Protein AF-A0A2T0KC23-F1 (afdb_monomer)

Solvent-accessible surface area (backbone atoms only — not comparable to full-atom values): 13196 Å² total; per-residue (Å²): 133,62,71,68,61,54,54,55,52,52,54,51,62,60,50,55,59,54,62,60,53,51,76,77,69,62,62,86,74,39,46,51,84,70,52,46,60,60,52,50,53,55,51,26,54,54,47,14,53,52,26,18,54,51,17,18,55,64,32,53,74,79,56,84,86,50,44,55,68,54,50,51,51,53,50,52,54,48,48,52,50,52,50,55,50,49,52,53,51,50,52,51,51,53,52,50,51,54,51,49,27,77,76,57,33,42,68,81,88,69,47,75,65,55,57,50,51,50,48,53,42,48,52,46,28,48,49,48,22,48,44,31,19,48,41,20,22,23,50,11,58,66,34,99,41,48,64,46,25,56,48,49,54,52,50,52,56,52,47,51,56,51,48,55,55,50,32,67,73,64,71,41,85,56,49,62,76,76,35,69,67,52,43,54,46,7,42,62,44,70,56,39,78,44,72,28,74,83,70,39,57,70,90,82,35,87,90,64,66,64,50,71,49,72,42,41,23,69,59,28,46,50,50,54,49,50,53,39,50,50,49,38,47,52,29,48,52,56,26,45,57,62,70,79,109

Nearest PDB structures (foldseek):
  7znq-assembly1_Y  TM=4.146E-01  e=5.876E-01  Stutzerimonas stutzeri ATCC 14405 = CCUG 16156
  7znq-assembly1_y  TM=4.518E-01  e=1.109E+00  Stutzerimonas stutzeri ATCC 14405 = CCUG 16156
  8wtm-assembly1_A  TM=4.217E-01  e=3.194E+00  Arabidopsis thaliana
  8wto-assembly1_B  TM=3.577E-01  e=4.877E+00  Arabidopsis thaliana

Secondary structure (DSSP, 8-state):
--HHHHHHHHHHHHHHHHHHHHHHH--S-EEHHHHHHHHHHHHHHHHHHHHHHHHHHHHHTT-SS--HHHHHHHHHHHHHHHHHHHHHHHHHHHHHHHHHHHHHEE-TT--HHHHHHHHHHHHHHHHHHHHHHHHHHHHHHHSSSHHHHHHHHHHHHHHHHHHHHHHHHTT-TTGGGG-HHHHHHHHHSSEEEEEEGGG--TTT-TT---EEEEEEHHHHHHHHHHHHHHHHHHHHHHHHHHHH-

Sequence (245 aa):
MTPARRLVRLVLILLLPLAAIFVWSLPDSFDVRYEFSYMIMLFAVILATAAYLIGVASAGAEHYGMTTAEFGTGLARLLGLLTALTLLLGALWTGAFRIVAGLRGTTDGLTTGDWLSFGLTGLRGLGLVLASGAVGFAVTSLGRRISVGLLALVAAAVAQGAVGVVTGVADTTWAELYFSPMWVGAWMTEEVEMIDPASCDFERVPDCAFDTLTLTRPMAGSAIAALTIMVVGVAVWAAHRRADD

Mean predicted aligned error: 7.14 Å

Organism: NCBI:txid113567

pLDDT: mean 87.87, std 12.37, range [47.94, 98.56]

Radius of gyration: 21.23 Å; Cα contacts (8 Å, |Δi|>4): 252; chains: 1; bounding box: 56×35×69 Å

Foldseek 3Di:
DDPVVVLVVVVVVVVVVVLVVCVVPDDLEDDCLPVVLVVLLVVLVVLLVSLLLVLLVQQAPDDDLDALVRLVVSLVVSLVVSLVVLVVVVVVVVVSVVVVCVVRYPPPPDDPVSVVLSVVLSVLSSVSNSLSNLLSNLQNLVDPHSVRSVVVVVVVVVVLVVLLVVCVVVVDFQSVVPHPVLLSVQLSDQKDKGWRPVQDDCVPDPPDDTDIDIDGNVNSVVVSVVVSCVSNVVSSVVSNVSVVD

Structure (mmCIF, N/CA/C/O backbone):
data_AF-A0A2T0KC23-F1
#
_entry.id   AF-A0A2T0KC23-F1
#
loop_
_atom_site.group_PDB
_atom_site.id
_atom_site.type_symbol
_atom_site.label_atom_id
_atom_site.label_alt_id
_atom_site.label_comp_id
_atom_site.label_asym_id
_atom_site.label_entity_id
_atom_site.label_seq_id
_atom_site.pdbx_PDB_ins_code
_atom_site.Cartn_x
_atom_site.Cartn_y
_atom_site.Cartn_z
_atom_site.occupancy
_atom_site.B_iso_or_equiv
_atom_site.auth_seq_id
_atom_site.auth_comp_id
_atom_site.auth_asym_id
_atom_site.auth_atom_id
_atom_site.pdbx_PDB_model_num
ATOM 1 N N . MET A 1 1 ? 10.642 -6.012 31.091 1.00 49.09 1 MET A N 1
ATOM 2 C CA . MET A 1 1 ? 10.971 -5.773 29.662 1.00 49.09 1 MET A CA 1
ATOM 3 C C . MET A 1 1 ? 9.692 -5.381 28.949 1.00 49.09 1 MET A C 1
ATOM 5 O O . MET A 1 1 ? 8.746 -6.151 29.013 1.00 49.09 1 MET A O 1
ATOM 9 N N . THR A 1 2 ? 9.634 -4.202 28.328 1.00 64.50 2 THR A N 1
ATOM 10 C CA . THR A 1 2 ? 8.418 -3.737 27.645 1.00 64.50 2 THR A CA 1
ATOM 11 C C . THR A 1 2 ? 8.140 -4.565 26.382 1.00 64.50 2 THR A C 1
ATOM 13 O O . THR A 1 2 ? 9.091 -4.947 25.691 1.00 64.50 2 THR A O 1
ATOM 16 N N . PRO A 1 3 ? 6.866 -4.846 26.055 1.00 65.00 3 PRO A N 1
ATOM 17 C CA . PRO A 1 3 ? 6.484 -5.645 24.884 1.00 65.00 3 PRO A CA 1
ATOM 18 C C . PRO A 1 3 ? 7.056 -5.076 23.574 1.00 65.00 3 PRO A C 1
ATOM 20 O O . PRO A 1 3 ? 7.513 -5.834 22.720 1.00 65.00 3 PRO A O 1
ATOM 23 N N . ALA A 1 4 ? 7.190 -3.749 23.478 1.00 47.94 4 ALA A N 1
ATOM 24 C CA . ALA A 1 4 ? 7.842 -3.064 22.360 1.00 47.94 4 ALA A CA 1
ATOM 25 C C . ALA A 1 4 ? 9.303 -3.503 22.129 1.00 47.94 4 ALA A C 1
ATOM 27 O O . ALA A 1 4 ? 9.722 -3.680 20.988 1.00 47.94 4 ALA A O 1
ATOM 28 N N . ARG A 1 5 ? 10.085 -3.760 23.192 1.00 61.09 5 ARG A N 1
ATOM 29 C CA . ARG A 1 5 ? 11.475 -4.234 23.049 1.00 61.09 5 ARG A CA 1
ATOM 30 C C . ARG A 1 5 ? 11.558 -5.673 22.541 1.00 61.09 5 ARG A C 1
ATOM 32 O O . ARG A 1 5 ? 12.531 -6.002 21.871 1.00 61.09 5 ARG A O 1
ATOM 39 N N . ARG A 1 6 ? 10.568 -6.529 22.833 1.00 71.50 6 ARG A N 1
ATOM 40 C CA . ARG A 1 6 ? 10.515 -7.893 22.271 1.00 71.50 6 ARG A CA 1
ATOM 41 C C . ARG A 1 6 ? 10.196 -7.863 20.777 1.00 71.50 6 ARG A C 1
ATOM 43 O O . ARG A 1 6 ? 10.854 -8.572 20.028 1.00 71.50 6 ARG A O 1
ATOM 50 N N . LEU A 1 7 ? 9.267 -7.003 20.360 1.00 60.91 7 LEU A N 1
ATOM 51 C CA . LEU A 1 7 ? 8.864 -6.835 18.959 1.00 60.91 7 LEU A CA 1
ATOM 52 C C . LEU A 1 7 ? 10.010 -6.297 18.090 1.00 60.91 7 LEU A C 1
ATOM 54 O O . LEU A 1 7 ? 10.322 -6.888 17.062 1.00 60.91 7 LEU A O 1
ATOM 58 N N . VAL A 1 8 ? 10.722 -5.264 18.557 1.00 62.34 8 VAL A N 1
ATOM 59 C CA . VAL A 1 8 ? 11.905 -4.727 17.855 1.00 62.34 8 VAL A CA 1
ATOM 60 C C . VAL A 1 8 ? 13.007 -5.781 17.723 1.00 62.34 8 VAL A C 1
ATOM 62 O O . VAL A 1 8 ? 13.618 -5.905 16.666 1.00 62.34 8 VAL A O 1
ATOM 65 N N . ARG A 1 9 ? 13.243 -6.584 18.768 1.00 65.38 9 ARG A N 1
ATOM 66 C CA . ARG A 1 9 ? 14.263 -7.642 18.733 1.00 65.38 9 ARG A CA 1
ATOM 67 C C . ARG A 1 9 ? 13.894 -8.762 17.755 1.00 65.38 9 ARG A C 1
ATOM 69 O O . ARG A 1 9 ? 14.779 -9.274 17.085 1.00 65.38 9 ARG A O 1
ATOM 76 N N . LEU A 1 10 ? 12.610 -9.104 17.645 1.00 68.06 10 LEU A N 1
ATOM 77 C CA . LEU A 1 10 ? 12.100 -10.098 16.693 1.00 68.06 10 LEU A CA 1
ATOM 78 C C . LEU A 1 10 ? 12.235 -9.620 15.242 1.00 68.06 10 LEU A C 1
ATOM 80 O O . LEU A 1 10 ? 12.708 -10.374 14.398 1.00 68.06 10 LEU A O 1
ATOM 84 N N . VAL A 1 11 ? 11.907 -8.352 14.976 1.00 60.47 11 VAL A N 1
ATOM 85 C CA . VAL A 1 11 ? 12.090 -7.731 13.653 1.00 60.47 11 VAL A CA 1
ATOM 86 C C . VAL A 1 11 ? 13.573 -7.682 13.271 1.00 60.47 11 VAL A C 1
ATOM 88 O O . VAL A 1 11 ? 13.929 -8.034 12.151 1.00 60.47 11 VAL A O 1
ATOM 91 N N . LEU A 1 12 ? 14.460 -7.333 14.209 1.00 57.97 12 LEU A N 1
ATOM 92 C CA . LEU A 1 12 ? 15.906 -7.302 13.962 1.00 57.97 12 LEU A CA 1
ATOM 93 C C . LEU A 1 12 ? 16.483 -8.701 13.666 1.00 57.97 12 LEU A C 1
ATOM 95 O O . LEU A 1 12 ? 17.331 -8.847 12.790 1.00 57.97 12 LEU A O 1
ATOM 99 N N . ILE A 1 13 ? 16.007 -9.731 14.377 1.00 69.06 13 ILE A N 1
ATOM 100 C CA . ILE A 1 13 ? 16.406 -11.133 14.165 1.00 69.06 13 ILE A CA 1
ATOM 101 C C . ILE A 1 13 ? 15.910 -11.655 12.809 1.00 69.06 13 ILE A C 1
ATOM 103 O O . ILE A 1 13 ? 16.612 -12.441 12.184 1.00 69.06 13 ILE A O 1
ATOM 107 N N . LEU A 1 14 ? 14.749 -11.199 12.329 1.00 58.09 14 LEU A N 1
ATOM 108 C CA . LEU A 1 14 ? 14.221 -11.546 11.004 1.00 58.09 14 LEU A CA 1
ATOM 109 C C . LEU A 1 14 ? 14.950 -10.833 9.852 1.00 58.09 14 LEU A C 1
ATOM 111 O O . LEU A 1 14 ? 15.050 -11.392 8.765 1.00 58.09 14 LEU A O 1
ATOM 115 N N . LEU A 1 15 ? 15.496 -9.634 10.079 1.00 53.62 15 LEU A N 1
ATOM 116 C CA . LEU A 1 15 ? 16.209 -8.861 9.050 1.00 53.62 15 LEU A CA 1
ATOM 117 C C . LEU A 1 15 ? 17.658 -9.328 8.812 1.00 53.62 15 LEU A C 1
ATOM 119 O O . LEU A 1 15 ? 18.164 -9.213 7.698 1.00 53.62 15 LEU A O 1
ATOM 123 N N . LEU A 1 16 ? 18.324 -9.880 9.829 1.00 53.53 16 LEU A N 1
ATOM 124 C CA . LEU A 1 16 ? 19.697 -10.398 9.725 1.00 53.53 16 LEU A CA 1
ATOM 125 C C . LEU A 1 16 ? 19.890 -11.538 8.697 1.00 53.53 16 LEU A C 1
ATOM 127 O O . LEU A 1 16 ? 20.839 -11.453 7.915 1.00 53.53 16 LEU A O 1
ATOM 131 N N . PRO A 1 17 ? 19.039 -12.584 8.632 1.00 51.72 17 PRO A N 1
ATOM 132 C CA . PRO A 1 17 ? 19.193 -13.644 7.636 1.00 51.72 17 PRO A CA 1
ATOM 133 C C . PRO A 1 17 ? 18.900 -13.164 6.209 1.00 51.72 17 PRO A C 1
ATOM 135 O O . PRO A 1 17 ? 19.515 -13.665 5.274 1.00 51.72 17 PRO A O 1
ATOM 138 N N . LEU A 1 18 ? 18.039 -12.155 6.028 1.00 53.50 18 LEU A N 1
ATOM 139 C CA . LEU A 1 18 ? 17.766 -11.567 4.712 1.00 53.50 18 LEU A CA 1
ATOM 140 C C . LEU A 1 18 ? 19.039 -10.977 4.087 1.00 53.50 18 LEU A C 1
ATOM 142 O O . LEU A 1 18 ? 19.354 -11.293 2.944 1.00 53.50 18 LEU A O 1
ATOM 146 N N . ALA A 1 19 ? 19.831 -10.215 4.847 1.00 52.78 19 ALA A N 1
ATOM 147 C CA . ALA A 1 19 ? 21.088 -9.647 4.349 1.00 52.78 19 ALA A CA 1
ATOM 148 C C . ALA A 1 19 ? 22.122 -10.720 3.945 1.00 52.78 19 ALA A C 1
ATOM 150 O O . ALA A 1 19 ? 22.870 -10.528 2.987 1.00 52.78 19 ALA A O 1
ATOM 151 N N . ALA A 1 20 ? 22.146 -11.858 4.645 1.00 51.75 20 ALA A N 1
ATOM 152 C CA . ALA A 1 20 ? 23.052 -12.964 4.336 1.00 51.75 20 ALA A CA 1
ATOM 153 C C . ALA A 1 20 ? 22.649 -13.723 3.058 1.00 51.75 20 ALA A C 1
ATOM 155 O O . ALA A 1 20 ? 23.522 -14.151 2.305 1.00 51.75 20 ALA A O 1
ATOM 156 N N . ILE A 1 21 ? 21.345 -13.852 2.789 1.00 54.84 21 ILE A N 1
ATOM 157 C CA . ILE A 1 21 ? 20.831 -14.525 1.586 1.00 54.84 21 ILE A CA 1
ATOM 158 C C . ILE A 1 21 ? 21.122 -13.692 0.327 1.00 54.84 21 ILE A C 1
ATO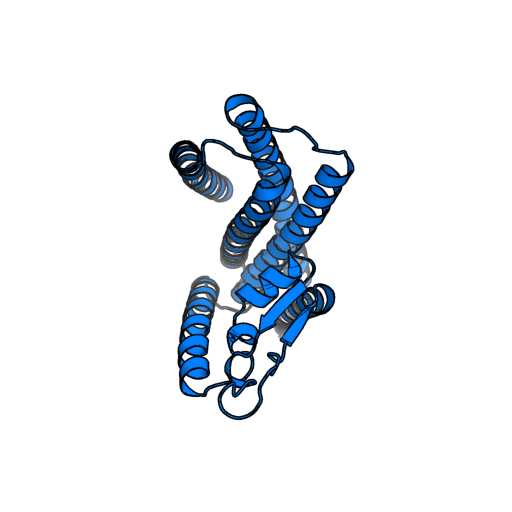M 160 O O . ILE A 1 21 ? 21.525 -14.251 -0.692 1.00 54.84 21 ILE A O 1
ATOM 164 N N . PHE A 1 22 ? 21.010 -12.360 0.398 1.00 53.88 22 PHE A N 1
ATOM 165 C CA . PHE A 1 22 ? 21.259 -11.500 -0.766 1.00 53.88 22 PHE A CA 1
ATOM 166 C C . PHE A 1 22 ? 22.703 -11.584 -1.282 1.00 53.88 22 PHE A C 1
ATOM 168 O O . PHE A 1 22 ? 22.909 -11.645 -2.489 1.00 53.88 22 PHE A O 1
ATOM 175 N N . VAL A 1 23 ? 23.707 -11.685 -0.403 1.00 56.41 23 VAL A N 1
ATOM 176 C CA . VAL A 1 23 ? 25.129 -11.766 -0.810 1.00 56.41 23 VAL A CA 1
ATOM 177 C C . VAL A 1 23 ? 25.445 -13.003 -1.667 1.00 56.41 23 VAL A C 1
ATOM 179 O O . VAL A 1 23 ? 26.423 -12.982 -2.419 1.00 56.41 23 VAL A O 1
ATOM 182 N N . TRP A 1 24 ? 24.639 -14.064 -1.566 1.00 54.75 24 TRP A N 1
ATOM 183 C CA . TRP A 1 24 ? 24.884 -15.351 -2.225 1.00 54.75 24 TRP A CA 1
ATOM 184 C C . TRP A 1 24 ? 24.095 -15.567 -3.530 1.00 54.75 24 TRP A C 1
ATOM 186 O O . TRP A 1 24 ? 24.362 -16.538 -4.229 1.00 54.75 24 TRP A O 1
ATOM 196 N N . SER A 1 25 ? 23.143 -14.693 -3.882 1.00 62.22 25 SER A N 1
ATOM 197 C CA . SER A 1 25 ? 22.334 -14.805 -5.118 1.00 62.22 25 SER A CA 1
ATOM 198 C C . SER A 1 25 ? 22.329 -13.546 -5.990 1.00 62.22 25 SER A C 1
ATOM 200 O O . SER A 1 25 ? 21.539 -13.454 -6.924 1.00 62.22 25 SER A O 1
ATOM 202 N N . LEU A 1 26 ? 23.196 -12.572 -5.709 1.00 62.03 26 LEU A N 1
ATOM 203 C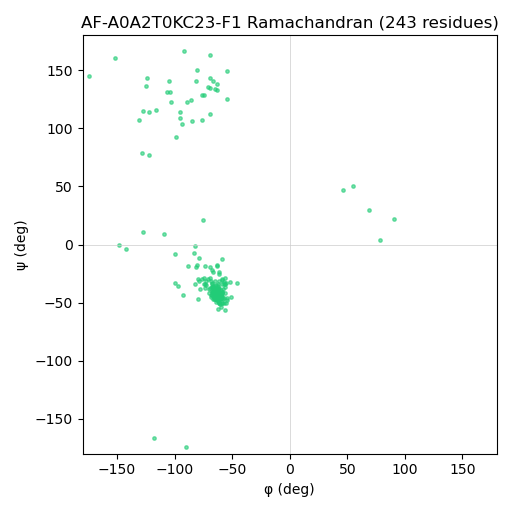 CA . LEU A 1 26 ? 23.338 -11.400 -6.571 1.00 62.03 26 LEU A CA 1
ATOM 204 C C . LEU A 1 26 ? 24.093 -11.783 -7.858 1.00 62.03 26 LEU A C 1
ATOM 206 O O . LEU A 1 26 ? 25.170 -12.375 -7.750 1.00 62.03 26 LEU A O 1
ATOM 210 N N . PRO A 1 27 ? 23.562 -11.447 -9.050 1.00 67.25 27 PRO A N 1
ATOM 211 C CA . PRO A 1 27 ? 24.299 -11.564 -10.305 1.00 67.25 27 PRO A CA 1
ATOM 212 C C . PRO A 1 27 ? 25.626 -10.801 -10.221 1.00 67.25 27 PRO A C 1
ATOM 214 O O . PRO A 1 27 ? 25.693 -9.760 -9.565 1.00 67.25 27 PRO A O 1
ATOM 217 N N . ASP A 1 28 ? 26.655 -11.266 -10.935 1.00 70.25 28 ASP A N 1
ATOM 218 C CA . ASP A 1 28 ? 27.972 -10.602 -10.993 1.00 70.25 28 ASP A CA 1
ATOM 219 C C . ASP A 1 28 ? 27.909 -9.155 -11.529 1.00 70.25 28 ASP A C 1
ATOM 221 O O . ASP A 1 28 ? 28.865 -8.396 -11.390 1.00 70.25 28 ASP A O 1
ATOM 225 N N . SER A 1 29 ? 26.776 -8.744 -12.106 1.00 77.19 29 SER A N 1
ATOM 226 C CA . SER A 1 29 ? 26.501 -7.380 -12.553 1.00 77.19 29 SER A CA 1
ATOM 227 C C . SER A 1 29 ? 25.250 -6.815 -11.872 1.00 77.19 29 SER A C 1
ATOM 229 O O . SER A 1 29 ? 24.176 -6.754 -12.471 1.00 77.19 29 SER A O 1
ATOM 231 N N . PHE A 1 30 ? 25.365 -6.406 -10.607 1.00 82.50 30 PHE A N 1
ATOM 232 C CA . PHE A 1 30 ? 24.297 -5.647 -9.952 1.00 82.50 30 PHE A CA 1
ATOM 233 C C . PHE A 1 30 ? 24.307 -4.190 -10.439 1.00 82.50 30 PHE A C 1
ATOM 235 O O . PHE A 1 30 ? 25.186 -3.409 -10.060 1.00 82.50 30 PHE A O 1
ATOM 242 N N . ASP A 1 31 ? 23.324 -3.823 -11.261 1.00 88.12 31 ASP A N 1
ATOM 243 C CA . ASP A 1 31 ? 23.074 -2.436 -11.655 1.00 88.12 31 ASP A CA 1
ATOM 244 C C . ASP A 1 31 ? 21.999 -1.826 -10.746 1.00 88.12 31 ASP A C 1
ATOM 246 O O . ASP A 1 31 ? 20.810 -2.152 -10.822 1.00 88.12 31 ASP A O 1
ATOM 250 N N . VAL A 1 32 ? 22.430 -0.909 -9.875 1.00 88.69 32 VAL A N 1
ATOM 251 C CA . VAL A 1 32 ? 21.552 -0.219 -8.918 1.00 88.69 32 VAL A CA 1
ATOM 252 C C . VAL A 1 32 ? 20.396 0.479 -9.628 1.00 88.69 32 VAL A C 1
ATOM 254 O O . VAL A 1 32 ? 19.303 0.562 -9.071 1.00 88.69 32 VAL A O 1
ATOM 257 N N . ARG A 1 33 ? 20.611 0.998 -10.838 1.00 88.31 33 ARG A N 1
ATOM 258 C CA . ARG A 1 33 ? 19.623 1.825 -11.529 1.00 88.31 33 ARG A CA 1
ATOM 259 C C . ARG A 1 33 ? 18.344 1.052 -11.842 1.00 88.31 33 ARG A C 1
ATOM 261 O O . ARG A 1 33 ? 17.255 1.594 -11.666 1.00 88.31 33 ARG A O 1
ATOM 268 N N . TYR A 1 34 ? 18.479 -0.200 -12.266 1.00 87.25 34 TYR A N 1
ATOM 269 C CA . TYR A 1 34 ? 17.346 -1.038 -12.660 1.00 87.25 34 TYR A CA 1
ATOM 270 C C . TYR A 1 34 ? 16.829 -1.880 -11.493 1.00 87.25 34 TYR A C 1
ATOM 272 O O . TYR A 1 34 ? 15.624 -1.939 -11.249 1.00 87.25 34 TYR A O 1
ATOM 280 N N . GLU A 1 35 ? 17.736 -2.476 -10.722 1.00 90.62 35 GLU A N 1
ATOM 281 C CA . GLU A 1 35 ? 17.368 -3.463 -9.705 1.00 90.62 35 GLU A CA 1
ATOM 282 C C . GLU A 1 35 ? 16.819 -2.822 -8.425 1.00 90.62 35 GLU A C 1
ATOM 284 O O . GLU A 1 35 ? 15.952 -3.384 -7.749 1.00 90.62 35 GLU A O 1
ATOM 289 N N . PHE A 1 36 ? 17.282 -1.617 -8.071 1.00 91.56 36 PHE A N 1
ATOM 290 C CA . PHE A 1 36 ? 16.906 -1.003 -6.798 1.00 91.56 36 PHE A CA 1
ATOM 291 C C . PHE A 1 36 ? 15.408 -0.676 -6.718 1.00 91.56 36 PHE A C 1
ATOM 293 O O . PHE A 1 36 ? 14.821 -0.798 -5.644 1.00 91.56 36 PHE A O 1
ATOM 300 N N . SER A 1 37 ? 14.760 -0.351 -7.842 1.00 89.94 37 SER A N 1
ATOM 301 C CA . SER A 1 37 ? 13.312 -0.105 -7.885 1.00 89.94 37 SER A CA 1
ATOM 302 C C . SER A 1 37 ? 12.502 -1.346 -7.477 1.00 89.94 37 SER A C 1
ATOM 304 O O . SER A 1 37 ? 11.637 -1.272 -6.598 1.00 89.94 37 SER A O 1
ATOM 306 N N . TYR A 1 38 ? 12.850 -2.517 -8.023 1.00 90.38 38 TYR A N 1
ATOM 307 C CA . TYR A 1 38 ? 12.236 -3.793 -7.642 1.00 90.38 38 TYR A CA 1
ATOM 308 C C . TYR A 1 38 ? 12.504 -4.140 -6.173 1.00 90.38 38 TYR A C 1
ATOM 310 O O . TYR A 1 38 ? 11.603 -4.593 -5.461 1.00 90.38 38 TYR A O 1
ATOM 318 N N . MET A 1 39 ? 13.713 -3.862 -5.677 1.00 92.62 39 MET A N 1
ATOM 319 C CA . MET A 1 39 ? 14.051 -4.088 -4.268 1.00 92.62 39 MET A CA 1
ATOM 320 C C . MET A 1 39 ? 13.268 -3.173 -3.317 1.00 92.62 39 MET A C 1
ATOM 322 O O . MET A 1 39 ? 12.871 -3.625 -2.242 1.00 92.62 39 MET A O 1
ATOM 326 N N . ILE A 1 40 ? 12.994 -1.916 -3.695 1.00 94.19 40 ILE A N 1
ATOM 327 C CA . ILE A 1 40 ? 12.117 -1.018 -2.921 1.00 94.19 40 ILE A CA 1
ATOM 328 C C . ILE A 1 40 ? 10.698 -1.585 -2.862 1.00 94.19 40 ILE A C 1
ATOM 330 O O . ILE A 1 40 ? 10.080 -1.555 -1.797 1.00 94.19 40 ILE A O 1
ATOM 334 N N . MET A 1 41 ? 10.180 -2.112 -3.974 1.00 93.88 41 MET A N 1
ATOM 335 C CA . MET A 1 41 ? 8.845 -2.712 -4.013 1.00 93.88 41 MET A CA 1
ATOM 336 C C . MET A 1 41 ? 8.741 -3.907 -3.061 1.00 93.88 41 MET A C 1
ATOM 338 O O . MET A 1 41 ? 7.844 -3.943 -2.216 1.00 93.88 41 MET A O 1
ATOM 342 N N . LEU A 1 42 ? 9.694 -4.838 -3.135 1.00 93.00 42 LEU A N 1
ATOM 343 C CA . LEU A 1 42 ? 9.752 -5.988 -2.232 1.00 93.00 42 LEU A CA 1
ATOM 344 C C . LEU A 1 42 ? 9.840 -5.544 -0.765 1.00 93.00 42 LEU A C 1
ATOM 346 O O . LEU A 1 42 ? 9.094 -6.026 0.090 1.00 93.00 42 LEU A O 1
ATOM 350 N N . PHE A 1 43 ? 10.721 -4.585 -0.478 1.00 94.56 43 PHE A N 1
ATOM 351 C CA . PHE A 1 43 ? 10.886 -4.024 0.857 1.00 94.56 43 PHE A CA 1
ATOM 352 C C . PHE A 1 43 ? 9.591 -3.382 1.380 1.00 94.56 43 PHE A C 1
ATOM 354 O O . PHE A 1 43 ? 9.205 -3.623 2.526 1.00 94.56 43 PHE A O 1
ATOM 361 N N . ALA A 1 44 ? 8.874 -2.632 0.539 1.00 96.31 44 ALA A N 1
ATOM 362 C CA . ALA A 1 44 ? 7.592 -2.028 0.890 1.00 96.31 44 ALA A CA 1
ATOM 363 C C . ALA A 1 44 ? 6.526 -3.080 1.224 1.00 96.31 44 ALA A C 1
ATOM 365 O O . ALA A 1 44 ? 5.819 -2.922 2.217 1.00 96.31 44 ALA A O 1
ATOM 366 N N . VAL A 1 45 ? 6.438 -4.174 0.460 1.00 93.81 45 VAL A N 1
ATOM 367 C CA . VAL A 1 45 ? 5.496 -5.277 0.728 1.00 93.81 45 VAL A CA 1
ATOM 368 C C . VAL A 1 45 ? 5.810 -5.968 2.059 1.00 93.81 45 VAL A C 1
ATOM 370 O O . VAL A 1 45 ? 4.902 -6.222 2.860 1.00 93.81 45 VAL A O 1
ATOM 373 N N . ILE A 1 46 ? 7.092 -6.224 2.341 1.00 94.88 46 ILE A N 1
ATOM 374 C CA . ILE A 1 46 ? 7.532 -6.811 3.616 1.00 94.88 4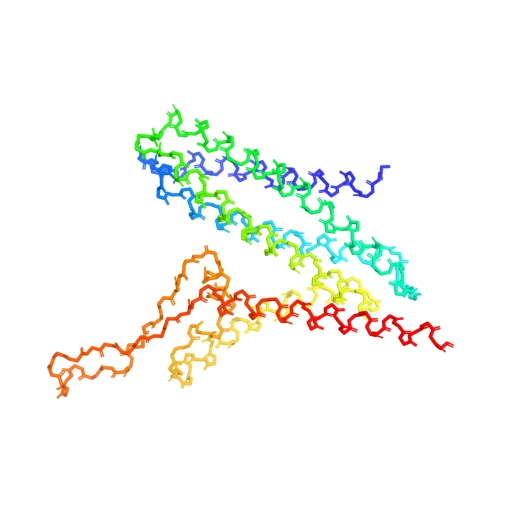6 ILE A CA 1
ATOM 375 C C . ILE A 1 46 ? 7.165 -5.885 4.782 1.00 94.88 46 ILE A C 1
ATOM 377 O O . ILE A 1 46 ? 6.570 -6.333 5.767 1.00 94.88 46 ILE A O 1
ATOM 381 N N . LEU A 1 47 ? 7.473 -4.589 4.671 1.00 96.69 47 LEU A N 1
ATOM 382 C CA . LEU A 1 47 ? 7.144 -3.615 5.710 1.00 96.69 47 LEU A CA 1
ATOM 383 C C . LEU A 1 47 ? 5.638 -3.426 5.882 1.00 96.69 47 LEU A C 1
ATOM 385 O O . LEU A 1 47 ? 5.183 -3.287 7.015 1.00 96.69 47 LEU A O 1
ATOM 389 N N . ALA A 1 48 ? 4.859 -3.446 4.803 1.00 97.19 48 ALA A N 1
ATOM 390 C CA . ALA A 1 48 ? 3.407 -3.327 4.865 1.00 97.19 48 ALA A CA 1
ATOM 391 C C . ALA A 1 48 ? 2.783 -4.524 5.590 1.00 97.19 48 ALA A C 1
ATOM 393 O O . ALA A 1 48 ? 1.950 -4.352 6.482 1.00 97.19 48 ALA A O 1
ATOM 394 N N . THR A 1 49 ? 3.276 -5.729 5.303 1.00 94.88 49 THR A N 1
ATOM 395 C CA . THR A 1 49 ? 2.874 -6.951 6.011 1.00 94.88 49 THR A CA 1
ATOM 396 C C . THR A 1 49 ? 3.236 -6.875 7.497 1.00 94.88 49 THR A C 1
ATOM 398 O O . THR A 1 49 ? 2.401 -7.143 8.363 1.00 94.88 49 THR A O 1
ATOM 401 N N . ALA A 1 50 ? 4.460 -6.448 7.822 1.00 95.81 50 ALA A N 1
ATOM 402 C CA . ALA A 1 50 ? 4.879 -6.252 9.208 1.00 95.81 50 ALA A CA 1
ATOM 403 C C . ALA A 1 50 ? 4.027 -5.186 9.919 1.00 95.81 50 ALA A C 1
ATOM 405 O O . ALA A 1 50 ? 3.621 -5.384 11.064 1.00 95.81 50 ALA A O 1
ATOM 406 N N . ALA A 1 51 ? 3.710 -4.083 9.243 1.00 97.44 51 ALA A N 1
ATOM 407 C CA . ALA A 1 51 ? 2.878 -3.014 9.777 1.00 97.44 51 ALA A CA 1
ATOM 408 C C . ALA A 1 51 ? 1.451 -3.471 10.066 1.00 97.44 51 ALA A C 1
ATOM 410 O O . ALA A 1 51 ? 0.928 -3.128 11.126 1.00 97.44 51 ALA A O 1
ATOM 411 N N . TYR A 1 52 ? 0.854 -4.290 9.194 1.00 96.94 52 TYR A N 1
ATOM 412 C CA . TYR A 1 52 ? -0.435 -4.923 9.466 1.00 96.94 52 TYR A CA 1
ATOM 413 C C . TYR A 1 52 ? -0.393 -5.712 10.780 1.00 96.94 52 TYR A C 1
ATOM 415 O O . TYR A 1 52 ? -1.219 -5.491 11.665 1.00 96.94 52 TYR A O 1
ATOM 423 N N . LEU A 1 53 ? 0.611 -6.579 10.954 1.00 94.81 53 LEU A N 1
ATOM 424 C CA . LEU A 1 53 ? 0.767 -7.386 12.169 1.00 94.81 53 LEU A CA 1
ATOM 425 C C . LEU A 1 53 ? 1.011 -6.528 13.419 1.00 94.81 53 LEU A C 1
ATOM 427 O O . LEU A 1 53 ? 0.470 -6.826 14.485 1.00 94.81 53 LEU A O 1
ATOM 431 N N . ILE A 1 54 ? 1.788 -5.448 13.301 1.00 94.75 54 ILE A N 1
ATOM 432 C CA . ILE A 1 54 ? 1.994 -4.481 14.389 1.00 94.75 54 ILE A CA 1
ATOM 433 C C . ILE A 1 54 ? 0.676 -3.779 14.738 1.00 94.75 54 ILE A C 1
ATOM 435 O O . ILE A 1 54 ? 0.389 -3.601 15.921 1.00 94.75 54 ILE A O 1
ATOM 439 N N . GLY A 1 55 ? -0.136 -3.416 13.741 1.00 94.31 55 GLY A N 1
ATOM 440 C CA . GLY A 1 55 ? -1.469 -2.845 13.939 1.00 94.31 55 GLY A CA 1
ATOM 441 C C . GLY A 1 55 ? -2.416 -3.807 14.656 1.00 94.31 55 GLY A C 1
ATOM 442 O O . GLY A 1 55 ? -3.062 -3.430 15.632 1.00 94.31 55 GLY A O 1
ATOM 443 N N . VAL A 1 56 ? -2.432 -5.077 14.244 1.00 93.06 56 VAL A N 1
ATOM 444 C CA . VAL A 1 56 ? -3.196 -6.137 14.922 1.00 93.06 56 VAL A CA 1
ATOM 445 C C . VAL A 1 56 ? -2.754 -6.283 16.383 1.00 93.06 56 VAL A C 1
ATOM 447 O O . VAL A 1 56 ? -3.579 -6.340 17.296 1.00 93.06 56 VAL A O 1
ATOM 450 N N . ALA A 1 57 ? -1.443 -6.310 16.630 1.00 90.88 57 ALA A N 1
ATOM 451 C CA . ALA A 1 57 ? -0.897 -6.462 17.974 1.00 90.88 57 ALA A CA 1
ATOM 452 C C . ALA A 1 57 ? -1.167 -5.244 18.876 1.00 90.88 57 ALA A C 1
ATOM 454 O O . ALA A 1 57 ? -1.402 -5.417 20.073 1.00 90.88 57 ALA A O 1
ATOM 455 N N . SER A 1 58 ? -1.133 -4.024 18.331 1.00 90.00 58 SER A N 1
ATOM 456 C CA . SER A 1 58 ? -1.330 -2.794 19.107 1.00 90.00 58 SER A CA 1
ATOM 457 C C . SER A 1 58 ? -2.787 -2.584 19.521 1.00 90.00 58 SER A C 1
ATOM 459 O O . SER A 1 58 ? -3.034 -2.113 20.629 1.00 90.00 58 SER A O 1
ATOM 461 N N . ALA A 1 59 ? -3.745 -2.994 18.688 1.00 85.94 59 ALA A N 1
ATOM 462 C CA . ALA A 1 59 ? -5.166 -2.947 19.023 1.00 85.94 59 ALA A CA 1
ATOM 463 C C . ALA A 1 59 ? -5.547 -3.953 20.127 1.00 85.94 59 ALA A C 1
ATOM 465 O O . ALA A 1 59 ? -6.365 -3.658 20.995 1.00 85.94 59 ALA A O 1
ATOM 466 N N . GLY A 1 60 ? -4.945 -5.144 20.118 1.00 69.12 60 GLY A N 1
ATOM 467 C CA . GLY A 1 60 ? -5.352 -6.239 20.998 1.00 69.12 60 GLY A CA 1
ATOM 468 C C . GLY A 1 60 ? -4.873 -6.183 22.447 1.00 69.12 60 GLY A C 1
ATOM 469 O O . GLY A 1 60 ? -5.343 -6.980 23.257 1.00 69.12 60 GLY A O 1
ATOM 470 N N . ALA A 1 61 ? -3.934 -5.297 22.779 1.00 59.91 61 ALA A N 1
ATOM 471 C CA . ALA A 1 61 ? -3.304 -5.296 24.096 1.00 59.91 61 ALA A CA 1
ATOM 472 C C . ALA A 1 61 ? -4.222 -4.778 25.219 1.00 59.91 61 ALA A C 1
ATOM 474 O O . ALA A 1 61 ? -4.079 -5.231 26.350 1.00 59.91 61 ALA A O 1
ATOM 475 N N . GLU A 1 62 ? -5.141 -3.842 24.942 1.00 59.12 62 GLU A N 1
ATOM 476 C CA . GLU A 1 62 ? -5.784 -3.061 26.019 1.00 59.12 62 GLU A CA 1
ATOM 477 C C . GLU A 1 62 ? -7.247 -2.628 25.752 1.00 59.12 62 GLU A C 1
ATOM 479 O O . GLU A 1 62 ? -7.847 -2.007 26.620 1.00 59.12 62 GLU A O 1
ATOM 484 N N . HIS A 1 63 ? -7.871 -2.945 24.606 1.00 55.94 63 HIS A N 1
ATOM 485 C CA . HIS A 1 63 ? -8.997 -2.120 24.127 1.00 55.94 63 HIS A CA 1
ATOM 486 C C . HIS A 1 63 ? -10.292 -2.864 23.771 1.00 55.94 63 HIS A C 1
ATOM 488 O O . HIS A 1 63 ? -10.643 -3.023 22.603 1.00 55.94 63 HIS A O 1
ATOM 494 N N . TYR A 1 64 ? -11.075 -3.222 24.791 1.00 62.00 64 TYR A N 1
ATOM 495 C CA . TYR A 1 64 ? -12.523 -3.419 24.642 1.00 62.00 64 TYR A CA 1
ATOM 496 C C . TYR A 1 64 ? -13.227 -2.190 25.222 1.00 62.00 64 TYR A C 1
ATOM 498 O O . TYR A 1 64 ? -13.022 -1.884 26.389 1.00 62.00 64 TYR A O 1
ATOM 506 N N . GLY A 1 65 ? -14.051 -1.497 24.427 1.00 66.56 65 GLY A N 1
ATOM 507 C CA . GLY A 1 65 ? -14.811 -0.322 24.895 1.00 66.56 65 GLY A CA 1
ATOM 508 C C . GLY A 1 65 ? -14.109 1.032 24.728 1.00 66.56 65 GLY A C 1
ATOM 509 O O . GLY A 1 65 ? -14.453 1.983 25.411 1.00 66.56 65 GLY A O 1
ATOM 510 N N . MET A 1 66 ? -13.133 1.117 23.823 1.00 75.25 66 MET A N 1
ATOM 511 C CA . MET A 1 66 ? -12.386 2.342 23.531 1.00 75.25 66 MET A CA 1
ATOM 512 C C . MET A 1 66 ? -13.295 3.438 22.956 1.00 75.25 66 MET A C 1
ATOM 514 O O . MET A 1 66 ? -14.052 3.182 22.012 1.00 75.25 66 MET A O 1
ATOM 518 N N . THR A 1 67 ? -13.183 4.657 23.482 1.00 86.25 67 THR A N 1
ATOM 519 C CA . THR A 1 67 ? -13.872 5.838 22.934 1.00 86.25 67 THR A CA 1
ATOM 520 C C . THR A 1 67 ? -13.283 6.242 21.574 1.00 86.25 67 THR A C 1
ATOM 522 O O . THR A 1 67 ? -12.166 5.861 21.214 1.00 86.25 67 THR A O 1
ATOM 525 N N . THR A 1 68 ? -13.997 7.062 20.796 1.00 89.12 68 THR A N 1
ATOM 526 C CA . THR A 1 68 ? -13.498 7.576 19.502 1.00 89.12 68 THR A CA 1
ATOM 527 C C . THR A 1 68 ? -12.193 8.370 19.644 1.00 89.12 68 THR A C 1
ATOM 529 O O . THR A 1 68 ? -11.320 8.284 18.779 1.00 89.12 68 THR A O 1
ATOM 532 N N . ALA A 1 69 ? -12.023 9.095 20.755 1.00 89.62 69 ALA A N 1
ATOM 533 C CA . ALA A 1 69 ? -10.816 9.861 21.062 1.00 89.62 69 ALA A CA 1
ATOM 534 C C . ALA A 1 69 ? -9.603 8.957 21.338 1.00 89.62 69 ALA A C 1
ATOM 536 O O . ALA A 1 69 ? -8.503 9.197 20.827 1.00 89.62 69 ALA A O 1
ATOM 537 N N . GLU A 1 70 ? -9.803 7.891 22.111 1.00 89.94 70 GLU A N 1
ATOM 538 C CA . GLU A 1 70 ? -8.765 6.899 22.388 1.00 89.94 70 GLU A CA 1
ATOM 539 C C . GLU A 1 70 ? -8.381 6.135 21.115 1.00 89.94 70 GLU A C 1
ATOM 541 O O . GLU A 1 70 ? -7.188 5.985 20.840 1.00 89.94 70 GLU A O 1
ATOM 546 N N . PHE A 1 71 ? -9.362 5.751 20.282 1.00 90.88 71 PHE A N 1
ATOM 547 C CA . PHE A 1 71 ? -9.114 5.123 18.979 1.00 90.88 71 PHE A CA 1
ATOM 548 C C . PHE A 1 71 ? -8.245 6.014 18.089 1.00 90.88 71 PHE A C 1
ATOM 550 O O . PHE A 1 71 ? -7.222 5.565 17.566 1.00 90.88 71 PHE A O 1
ATOM 557 N N . GLY A 1 72 ? -8.615 7.293 17.956 1.00 92.12 72 GLY A N 1
ATOM 558 C CA . GLY A 1 72 ? -7.864 8.261 17.161 1.00 92.12 72 GLY A CA 1
ATOM 559 C C . GLY A 1 72 ? -6.434 8.451 17.670 1.00 92.12 72 GLY A C 1
ATOM 560 O O . GLY A 1 72 ? -5.490 8.434 16.882 1.00 92.12 72 GLY A O 1
ATOM 561 N N . THR A 1 73 ? -6.254 8.551 18.989 1.00 94.19 73 THR A N 1
ATOM 562 C CA . THR A 1 73 ? -4.928 8.702 19.611 1.00 94.19 73 THR A CA 1
ATOM 563 C C . THR A 1 73 ? -4.062 7.457 19.407 1.00 94.19 73 THR A C 1
ATOM 565 O O . THR A 1 73 ? -2.881 7.571 19.065 1.00 94.19 73 THR A O 1
ATOM 568 N N . GLY A 1 74 ? -4.638 6.263 19.575 1.00 92.62 74 GLY A N 1
ATOM 569 C CA . GLY A 1 74 ? -3.959 4.990 19.340 1.00 92.62 74 GLY A CA 1
ATOM 570 C C . GLY A 1 74 ? -3.516 4.835 17.885 1.00 92.62 74 GLY A C 1
ATOM 571 O O . GLY A 1 74 ? -2.349 4.525 17.628 1.00 92.62 74 GLY A O 1
ATOM 572 N N . LEU A 1 75 ? -4.411 5.139 16.941 1.00 94.69 75 LEU A N 1
ATOM 573 C CA . LEU A 1 75 ? -4.119 5.108 15.511 1.00 94.69 75 LEU A CA 1
ATOM 574 C C . LEU A 1 75 ? -3.040 6.133 15.135 1.00 94.69 75 LEU A C 1
ATOM 576 O O . LEU A 1 75 ? -2.067 5.775 14.476 1.00 94.69 75 LEU A O 1
ATOM 580 N N . ALA A 1 76 ? -3.148 7.381 15.596 1.00 96.75 76 ALA A N 1
ATOM 581 C CA . ALA A 1 76 ? -2.149 8.417 15.325 1.00 96.75 76 ALA A CA 1
ATOM 582 C C . ALA A 1 76 ? -0.762 8.029 15.861 1.00 96.75 76 ALA A C 1
ATOM 584 O O . ALA A 1 76 ? 0.244 8.161 15.158 1.00 96.75 76 ALA A O 1
ATOM 585 N N . ARG A 1 77 ? -0.699 7.482 17.083 1.00 96.88 77 ARG A N 1
ATOM 586 C CA . ARG A 1 77 ? 0.547 6.984 17.680 1.00 96.88 77 ARG A CA 1
ATOM 587 C C . ARG A 1 77 ? 1.140 5.826 16.877 1.00 96.88 77 ARG A C 1
ATOM 589 O O . ARG A 1 77 ? 2.353 5.801 16.663 1.00 96.88 77 ARG A O 1
ATOM 596 N N . LEU A 1 78 ? 0.306 4.884 16.434 1.00 96.31 78 LEU A N 1
ATOM 597 C CA . LEU A 1 78 ? 0.725 3.767 15.588 1.00 96.31 78 LEU A CA 1
ATOM 598 C C . LEU A 1 78 ? 1.292 4.268 14.255 1.00 96.31 78 LEU A C 1
ATOM 600 O O . LEU A 1 78 ? 2.399 3.882 13.887 1.00 96.31 78 LEU A O 1
ATOM 604 N N . LEU A 1 79 ? 0.575 5.149 13.556 1.00 97.88 79 LEU A N 1
ATOM 605 C CA . LEU A 1 79 ? 1.004 5.685 12.263 1.00 97.88 79 LEU A CA 1
ATOM 606 C C . LEU A 1 79 ? 2.291 6.511 12.383 1.00 97.88 79 LEU A C 1
ATOM 608 O O . LEU A 1 79 ? 3.183 6.380 11.544 1.00 97.88 79 LEU A O 1
ATOM 612 N N . GLY A 1 80 ? 2.442 7.294 13.455 1.00 98.25 80 GLY A N 1
ATOM 613 C CA . GLY A 1 80 ? 3.683 8.014 13.747 1.00 98.25 80 GLY A CA 1
ATOM 614 C C . GLY A 1 80 ? 4.868 7.069 13.979 1.00 98.25 80 GLY A C 1
ATOM 615 O O . GLY A 1 80 ? 5.945 7.273 13.415 1.00 98.25 80 GLY A O 1
ATOM 616 N N . LEU A 1 81 ? 4.660 5.989 14.741 1.00 97.75 81 LEU A N 1
ATOM 617 C CA . LEU A 1 81 ? 5.677 4.957 14.961 1.00 97.75 81 LEU A CA 1
ATOM 618 C C . LEU A 1 81 ? 6.064 4.249 13.655 1.00 97.75 81 LEU A C 1
ATOM 620 O O . LEU A 1 81 ? 7.253 4.094 13.377 1.00 97.75 81 LEU A O 1
ATOM 624 N N . LEU A 1 82 ? 5.077 3.830 12.857 1.00 97.81 82 LEU A N 1
ATOM 625 C CA . LEU A 1 82 ? 5.307 3.161 11.575 1.00 97.81 82 LEU A CA 1
ATOM 626 C C . LEU A 1 82 ? 6.038 4.075 10.591 1.00 97.81 82 LEU A C 1
ATOM 628 O O . LEU A 1 82 ? 6.952 3.614 9.911 1.00 97.81 82 LEU A O 1
ATOM 632 N N . THR A 1 83 ? 5.704 5.367 10.563 1.00 98.50 83 THR A N 1
ATOM 633 C CA . THR A 1 83 ? 6.411 6.360 9.744 1.00 98.50 83 THR A CA 1
ATOM 634 C C . THR A 1 83 ? 7.884 6.434 10.131 1.00 98.50 83 THR A C 1
ATOM 636 O O . THR A 1 83 ? 8.754 6.244 9.282 1.00 98.50 83 THR A O 1
ATOM 639 N N . ALA A 1 84 ? 8.181 6.637 11.418 1.00 97.94 84 ALA A N 1
ATOM 640 C CA . ALA A 1 84 ? 9.559 6.731 11.897 1.00 97.94 84 ALA A CA 1
ATOM 641 C C . ALA A 1 84 ? 10.359 5.447 11.619 1.00 97.94 84 ALA A C 1
ATOM 643 O O . ALA A 1 84 ? 11.496 5.512 11.151 1.00 97.94 84 ALA A O 1
ATOM 644 N N . LEU A 1 85 ? 9.753 4.280 11.863 1.00 97.19 85 LEU A N 1
ATOM 645 C CA . LEU A 1 85 ? 10.390 2.988 11.623 1.00 97.19 85 LEU A CA 1
ATOM 646 C C . LEU A 1 85 ? 10.663 2.755 10.131 1.00 97.19 85 LEU A C 1
ATOM 648 O O . LEU A 1 85 ? 11.747 2.300 9.779 1.00 97.19 85 LEU A O 1
ATOM 652 N N . THR A 1 86 ? 9.714 3.100 9.261 1.00 97.56 86 THR A N 1
ATOM 653 C CA . THR A 1 86 ? 9.848 2.942 7.805 1.00 97.56 86 THR A CA 1
ATOM 654 C C . THR A 1 86 ? 10.943 3.837 7.249 1.00 97.56 86 THR A C 1
ATOM 656 O O . THR A 1 86 ? 11.763 3.371 6.465 1.00 97.56 86 THR A O 1
ATOM 659 N N . LEU A 1 87 ? 11.008 5.098 7.687 1.00 97.56 87 LEU A N 1
ATOM 660 C CA . LEU A 1 87 ? 12.065 6.021 7.268 1.00 97.56 87 LEU A CA 1
ATOM 661 C C . LEU A 1 87 ? 13.446 5.536 7.723 1.00 97.56 87 LEU A C 1
ATOM 663 O O . LEU A 1 87 ? 14.388 5.536 6.934 1.00 97.56 87 LEU A O 1
ATOM 667 N N . LEU A 1 88 ? 13.560 5.071 8.970 1.00 97.44 88 LEU A N 1
ATOM 668 C CA . LEU A 1 88 ? 14.814 4.543 9.504 1.00 97.44 88 LEU A CA 1
ATOM 669 C C . LEU A 1 88 ? 15.259 3.274 8.765 1.00 97.44 88 LEU A C 1
ATOM 671 O O . LEU A 1 88 ? 16.405 3.188 8.328 1.00 97.44 88 LEU A O 1
ATOM 675 N N . LEU A 1 89 ? 14.361 2.301 8.593 1.00 95.81 89 LEU A N 1
ATOM 676 C CA . LEU A 1 89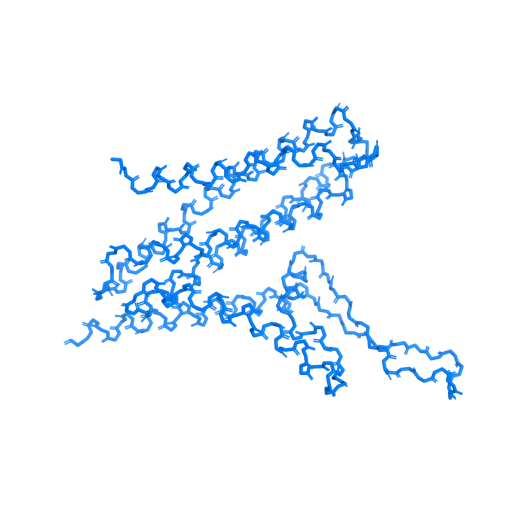 ? 14.679 1.064 7.882 1.00 95.81 89 LEU A CA 1
ATOM 677 C C . LEU A 1 89 ? 14.940 1.319 6.393 1.00 95.81 89 LEU A C 1
ATOM 679 O O . LEU A 1 89 ? 15.849 0.712 5.842 1.00 95.81 89 LEU A O 1
ATOM 683 N N . GLY A 1 90 ? 14.213 2.238 5.756 1.00 96.06 90 GLY A N 1
ATOM 684 C CA . GLY A 1 90 ? 14.440 2.641 4.367 1.00 96.06 90 GLY A CA 1
ATOM 685 C C . GLY A 1 90 ? 15.797 3.320 4.164 1.00 96.06 90 GLY A C 1
ATOM 686 O O . GLY A 1 90 ? 16.501 3.010 3.203 1.00 96.06 90 GLY A O 1
ATOM 687 N N . ALA A 1 91 ? 16.219 4.180 5.097 1.00 96.00 91 ALA A N 1
ATOM 688 C CA . ALA A 1 91 ? 17.557 4.772 5.084 1.00 96.00 91 ALA A CA 1
ATOM 689 C C . ALA A 1 91 ? 18.655 3.708 5.256 1.00 96.00 91 ALA A C 1
ATOM 691 O O . ALA A 1 91 ? 19.637 3.713 4.512 1.00 96.00 91 ALA A O 1
ATOM 692 N N . LEU A 1 92 ? 18.470 2.762 6.186 1.00 95.38 92 LEU A N 1
ATOM 693 C CA . LEU A 1 92 ? 19.400 1.644 6.389 1.00 95.38 92 LEU A CA 1
AT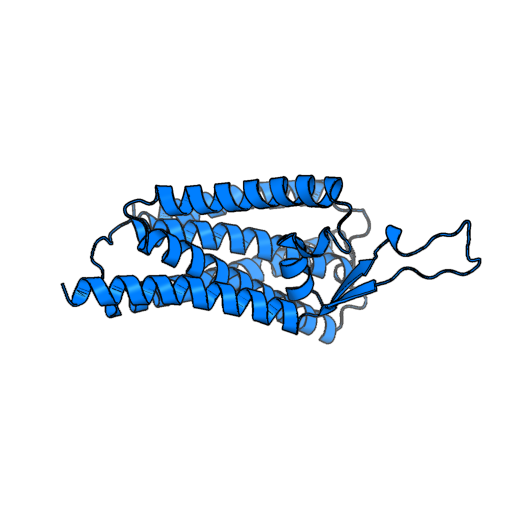OM 694 C C . LEU A 1 92 ? 19.475 0.725 5.165 1.00 95.38 92 LEU A C 1
ATOM 696 O O . LEU A 1 92 ? 20.571 0.366 4.743 1.00 95.38 92 LEU A O 1
ATOM 700 N N . TRP A 1 93 ? 18.328 0.387 4.573 1.00 93.12 93 TRP A N 1
ATOM 701 C CA . TRP A 1 93 ? 18.226 -0.419 3.357 1.00 93.12 93 TRP A CA 1
ATOM 702 C C . TRP A 1 93 ? 18.968 0.247 2.198 1.00 93.12 93 TRP A C 1
ATOM 704 O O . TRP A 1 93 ? 19.846 -0.352 1.583 1.00 93.12 93 TRP A O 1
ATOM 714 N N . THR A 1 94 ? 18.695 1.531 1.966 1.00 93.69 94 THR A N 1
ATOM 715 C CA . THR A 1 94 ? 19.351 2.319 0.915 1.00 93.69 94 THR A CA 1
ATOM 716 C C . THR A 1 94 ? 20.861 2.417 1.137 1.00 93.69 94 THR A C 1
ATOM 718 O O . THR A 1 94 ? 21.643 2.242 0.202 1.00 93.69 94 THR A O 1
ATOM 721 N N . GLY A 1 95 ? 21.293 2.644 2.381 1.00 92.38 95 GLY A N 1
ATOM 722 C CA . GLY A 1 95 ? 22.708 2.649 2.752 1.00 92.38 95 GLY A CA 1
ATOM 723 C C . GLY A 1 95 ? 23.388 1.302 2.499 1.00 92.38 95 GLY A C 1
ATOM 724 O O . GLY A 1 95 ? 24.487 1.270 1.947 1.00 92.38 95 GLY A O 1
ATOM 725 N N . ALA A 1 96 ? 22.725 0.193 2.832 1.00 90.12 96 ALA A N 1
ATOM 726 C CA . ALA A 1 96 ? 23.238 -1.151 2.580 1.00 90.12 96 ALA A CA 1
ATOM 727 C C . ALA A 1 96 ? 23.418 -1.419 1.078 1.00 90.12 96 ALA A C 1
ATOM 729 O O . ALA A 1 96 ? 24.493 -1.850 0.665 1.00 90.12 96 ALA A O 1
ATOM 730 N N . PHE A 1 97 ? 22.424 -1.088 0.246 1.00 89.44 97 PHE A N 1
ATOM 731 C CA . PHE A 1 97 ? 22.532 -1.249 -1.209 1.00 89.44 97 PHE A CA 1
ATOM 732 C C . PHE A 1 97 ? 23.609 -0.359 -1.826 1.00 89.44 97 PHE A C 1
ATOM 734 O O . PHE A 1 97 ? 24.318 -0.799 -2.728 1.00 89.44 97 PHE A O 1
ATOM 741 N N . ARG A 1 98 ? 23.807 0.853 -1.298 1.00 88.88 98 ARG A N 1
ATOM 742 C CA . ARG A 1 98 ? 24.922 1.713 -1.712 1.00 88.88 98 ARG A CA 1
ATOM 743 C C . ARG A 1 98 ? 26.283 1.073 -1.416 1.00 88.88 98 ARG A C 1
ATOM 745 O O . ARG A 1 98 ? 27.185 1.172 -2.242 1.00 88.88 98 ARG A O 1
ATOM 752 N N . ILE A 1 99 ? 26.432 0.415 -0.265 1.00 89.31 99 ILE A N 1
ATOM 753 C CA . ILE A 1 99 ? 27.662 -0.314 0.085 1.00 89.31 99 ILE A CA 1
ATOM 754 C C . ILE A 1 99 ? 27.851 -1.518 -0.846 1.00 89.31 99 ILE A C 1
ATOM 756 O O . ILE A 1 99 ? 28.938 -1.694 -1.388 1.00 89.31 99 ILE A O 1
ATOM 760 N N . VAL A 1 100 ? 26.804 -2.318 -1.075 1.00 87.38 100 VAL A N 1
ATOM 761 C CA . VAL A 1 100 ? 26.854 -3.484 -1.979 1.00 87.38 100 VAL A CA 1
ATOM 762 C C . VAL A 1 100 ? 27.245 -3.070 -3.397 1.00 87.38 100 VAL A C 1
ATOM 764 O O . VAL A 1 100 ? 28.122 -3.695 -3.993 1.00 87.38 100 VAL A O 1
ATOM 767 N N . ALA A 1 101 ? 26.665 -1.980 -3.905 1.00 87.31 101 ALA A N 1
ATOM 768 C CA . ALA A 1 101 ? 27.001 -1.431 -5.212 1.00 87.31 101 ALA A CA 1
ATOM 769 C C . ALA A 1 101 ? 28.480 -1.045 -5.318 1.00 87.31 101 ALA A C 1
ATOM 771 O O . ALA A 1 101 ? 29.114 -1.358 -6.315 1.00 87.31 101 ALA A O 1
ATOM 772 N N . GLY A 1 102 ? 29.055 -0.446 -4.269 1.00 88.44 102 GLY A N 1
ATOM 773 C CA . GLY A 1 102 ? 30.481 -0.112 -4.238 1.00 88.44 102 GLY A CA 1
ATOM 774 C C . GLY A 1 102 ? 31.421 -1.322 -4.150 1.00 88.44 102 GLY A C 1
ATOM 775 O O . GLY A 1 102 ? 32.599 -1.186 -4.461 1.00 88.44 102 GLY A O 1
ATOM 776 N N . LEU A 1 103 ? 30.929 -2.490 -3.719 1.00 88.06 103 LEU A N 1
ATOM 777 C CA . LEU A 1 103 ? 31.739 -3.705 -3.566 1.00 88.06 103 LEU A CA 1
ATOM 778 C C . LEU A 1 103 ? 31.652 -4.656 -4.766 1.00 88.06 103 LEU A C 1
ATOM 780 O O . LEU A 1 103 ? 32.631 -5.342 -5.054 1.00 88.06 103 LEU A O 1
ATOM 784 N N . ARG A 1 104 ? 30.482 -4.766 -5.406 1.00 84.56 104 ARG A N 1
ATOM 785 C CA . ARG A 1 104 ? 30.203 -5.779 -6.445 1.00 84.56 104 ARG A CA 1
ATOM 786 C C . ARG A 1 104 ? 29.349 -5.282 -7.614 1.00 84.56 104 ARG A C 1
ATOM 788 O O . ARG A 1 104 ? 29.080 -6.057 -8.521 1.00 84.56 104 ARG A O 1
ATOM 795 N N . GLY A 1 105 ? 28.863 -4.046 -7.573 1.00 85.25 105 GLY A N 1
ATOM 796 C CA . GLY A 1 105 ? 27.950 -3.515 -8.581 1.00 85.25 105 GLY A CA 1
ATOM 797 C C . GLY A 1 105 ? 28.533 -2.329 -9.332 1.00 85.25 105 GLY A C 1
ATOM 798 O O . GLY A 1 105 ? 29.722 -2.024 -9.242 1.00 85.25 105 GLY A O 1
ATOM 799 N N . THR A 1 106 ? 27.658 -1.632 -10.049 1.00 85.19 106 THR A N 1
ATOM 800 C CA . THR A 1 106 ? 27.959 -0.323 -10.626 1.00 85.19 106 THR A CA 1
ATOM 801 C C . THR A 1 106 ? 26.939 0.714 -10.165 1.00 85.19 106 THR A C 1
ATOM 803 O O . THR A 1 106 ? 25.754 0.431 -9.970 1.00 85.19 106 THR A O 1
ATOM 806 N N . THR A 1 107 ? 27.432 1.930 -9.950 1.00 88.00 107 THR A N 1
ATOM 807 C CA . THR A 1 107 ? 26.622 3.138 -9.752 1.00 88.00 107 THR A CA 1
ATOM 808 C C . THR A 1 107 ? 26.720 4.080 -10.951 1.00 88.00 107 THR A C 1
ATOM 810 O O . THR A 1 107 ? 26.285 5.230 -10.863 1.00 88.00 107 THR A O 1
ATOM 813 N N . ASP A 1 108 ? 27.338 3.633 -12.044 1.00 89.00 108 ASP A N 1
ATOM 814 C CA . ASP A 1 108 ? 27.565 4.459 -13.220 1.00 89.00 108 ASP A CA 1
ATOM 815 C C . ASP A 1 108 ? 26.231 4.851 -13.855 1.00 89.00 108 ASP A C 1
ATOM 817 O O . ASP A 1 108 ? 25.319 4.044 -14.020 1.00 89.00 108 ASP A O 1
ATOM 821 N N . GLY A 1 109 ? 26.097 6.134 -14.184 1.00 86.19 109 GLY A N 1
ATOM 822 C CA . GLY A 1 109 ? 24.866 6.667 -14.760 1.00 86.19 109 GLY A CA 1
ATOM 823 C C . GLY A 1 109 ? 23.732 6.923 -13.763 1.00 86.19 109 GLY A C 1
ATOM 824 O O . GLY A 1 109 ? 22.669 7.355 -14.203 1.00 86.19 109 GLY A O 1
ATOM 825 N N . LEU A 1 110 ? 23.936 6.736 -12.448 1.00 91.94 110 LEU A N 1
ATOM 826 C CA . LEU A 1 110 ? 22.990 7.228 -11.440 1.00 91.94 110 LEU A CA 1
ATOM 827 C C . LEU A 1 110 ? 23.016 8.756 -11.387 1.00 91.94 110 LEU A C 1
ATOM 829 O O . LEU A 1 110 ? 23.977 9.382 -10.931 1.00 91.94 110 LEU A O 1
ATOM 833 N N . THR A 1 111 ? 21.916 9.360 -11.805 1.00 94.25 111 THR A N 1
ATOM 834 C CA . THR A 1 111 ? 21.683 10.798 -11.727 1.00 94.25 111 THR A CA 1
ATOM 835 C C . THR A 1 111 ? 20.970 11.170 -10.426 1.00 94.25 111 THR A C 1
ATOM 837 O O . THR A 1 111 ? 20.397 10.333 -9.726 1.00 94.25 111 THR A O 1
ATOM 840 N N . THR A 1 112 ? 20.935 12.462 -10.094 1.00 94.19 112 THR A N 1
ATOM 841 C CA . THR A 1 112 ? 20.073 12.971 -9.011 1.00 94.19 112 THR A CA 1
ATOM 842 C C . THR A 1 112 ? 18.589 12.671 -9.267 1.00 94.19 112 THR A C 1
ATOM 844 O O . THR A 1 112 ? 17.836 12.476 -8.313 1.00 94.19 112 THR A O 1
ATOM 847 N N . GLY A 1 113 ? 18.174 12.592 -10.538 1.00 95.38 113 GLY A N 1
ATOM 848 C CA . GLY A 1 113 ? 16.807 12.240 -10.923 1.00 95.38 113 GLY A CA 1
ATOM 849 C C . GLY A 1 113 ? 16.427 10.813 -10.527 1.00 95.38 113 GLY A C 1
ATOM 850 O O . GLY A 1 113 ? 15.327 10.600 -10.018 1.00 95.38 113 GLY A O 1
ATOM 851 N N . ASP A 1 114 ? 17.352 9.859 -10.659 1.00 94.00 114 ASP A N 1
ATOM 852 C CA . ASP A 1 114 ? 17.113 8.466 -10.260 1.00 94.00 114 ASP A CA 1
ATOM 853 C C . ASP A 1 114 ? 16.887 8.361 -8.742 1.00 94.00 114 ASP A C 1
ATOM 855 O O . ASP A 1 114 ? 15.923 7.742 -8.293 1.00 94.00 114 ASP A O 1
ATOM 859 N N . TRP A 1 115 ? 17.689 9.067 -7.935 1.00 94.19 115 TRP A N 1
ATOM 860 C CA . TRP A 1 115 ? 17.502 9.119 -6.478 1.00 94.19 115 TRP A CA 1
ATOM 861 C C 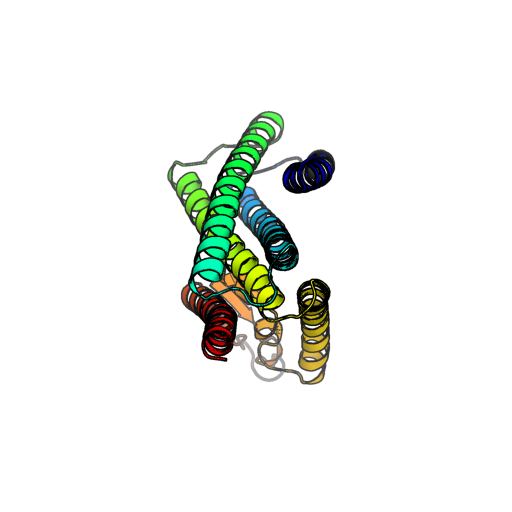. TRP A 1 115 ? 16.164 9.736 -6.065 1.00 94.19 115 TRP A C 1
ATOM 863 O O . TRP A 1 115 ? 15.531 9.256 -5.121 1.00 94.19 115 TRP A O 1
ATOM 873 N N . LEU A 1 116 ? 15.710 10.779 -6.767 1.00 96.19 116 LEU A N 1
ATOM 874 C CA . LEU A 1 116 ? 14.396 11.371 -6.518 1.00 96.19 116 LEU A CA 1
ATOM 875 C C . LEU A 1 116 ? 13.270 10.388 -6.872 1.00 96.19 116 LEU A C 1
ATOM 877 O O . LEU A 1 116 ? 12.314 10.256 -6.107 1.00 96.19 116 LEU A O 1
ATOM 881 N N . SER A 1 117 ? 13.406 9.663 -7.985 1.00 94.19 117 SER A N 1
ATOM 882 C CA . SER A 1 117 ? 12.459 8.620 -8.397 1.00 94.19 117 SER A CA 1
ATOM 883 C C . SER A 1 117 ? 12.371 7.486 -7.368 1.00 94.19 117 SER A C 1
ATOM 885 O O . SER A 1 117 ? 11.274 7.085 -6.960 1.00 94.19 117 SER A O 1
ATOM 887 N N . PHE A 1 118 ? 13.514 7.033 -6.849 1.00 95.25 118 PHE A N 1
ATOM 888 C CA . PHE A 1 118 ? 13.563 6.064 -5.752 1.00 95.25 118 PHE A CA 1
ATOM 889 C C . PHE A 1 118 ? 12.903 6.602 -4.482 1.00 95.25 118 PHE A C 1
ATOM 891 O O . PHE A 1 118 ? 12.127 5.888 -3.849 1.00 95.25 118 PHE A O 1
ATOM 898 N N . GLY A 1 119 ? 13.141 7.870 -4.138 1.00 95.81 119 GLY A N 1
ATOM 899 C CA . GLY A 1 119 ? 12.490 8.532 -3.006 1.00 95.81 119 GLY A CA 1
ATOM 900 C C . GLY A 1 119 ? 10.965 8.583 -3.143 1.00 95.81 119 GLY A C 1
ATOM 901 O O . GLY A 1 119 ? 10.251 8.255 -2.195 1.00 95.81 119 GLY A O 1
ATOM 902 N N . LEU A 1 120 ? 10.451 8.922 -4.330 1.00 96.12 120 LEU A N 1
ATOM 903 C CA . LEU A 1 120 ? 9.011 8.922 -4.621 1.00 96.12 120 LEU A CA 1
ATOM 904 C C . LEU A 1 120 ? 8.413 7.513 -4.549 1.00 96.12 120 LEU A C 1
ATOM 906 O O . LEU A 1 120 ? 7.331 7.331 -3.992 1.00 96.12 120 LEU A O 1
ATOM 910 N N . THR A 1 121 ? 9.123 6.510 -5.060 1.00 95.81 121 THR A N 1
ATOM 911 C CA . THR A 1 121 ? 8.710 5.102 -4.959 1.00 95.81 121 THR A CA 1
ATOM 912 C C . THR A 1 121 ? 8.696 4.640 -3.499 1.00 95.81 121 THR A C 1
ATOM 914 O O . THR A 1 121 ? 7.733 4.020 -3.049 1.00 95.81 121 THR A O 1
ATOM 917 N N . GLY A 1 122 ? 9.700 5.031 -2.711 1.00 96.38 122 GLY A N 1
ATOM 918 C CA . GLY A 1 122 ? 9.739 4.803 -1.267 1.00 96.38 122 GLY A CA 1
ATOM 919 C C . GLY A 1 122 ? 8.583 5.481 -0.524 1.00 96.38 122 GLY A C 1
ATOM 920 O O . GLY A 1 122 ? 8.007 4.882 0.383 1.00 96.38 122 GLY A O 1
ATOM 921 N N . LEU A 1 123 ? 8.177 6.687 -0.937 1.00 97.44 123 LEU A N 1
ATOM 922 C CA . LEU A 1 123 ? 7.020 7.390 -0.372 1.00 97.44 123 LEU A CA 1
ATOM 923 C C . LEU A 1 123 ? 5.700 6.658 -0.664 1.00 97.44 123 LEU A C 1
ATOM 925 O O . LEU A 1 123 ? 4.837 6.566 0.211 1.00 97.44 123 LEU A O 1
ATOM 929 N N . ARG A 1 124 ? 5.548 6.084 -1.863 1.00 97.12 124 ARG A N 1
ATOM 930 C CA . ARG A 1 124 ? 4.400 5.216 -2.194 1.00 97.12 124 ARG A CA 1
ATOM 931 C C . ARG A 1 124 ? 4.395 3.954 -1.340 1.00 97.12 124 ARG A C 1
ATOM 933 O O . ARG A 1 124 ? 3.341 3.576 -0.823 1.00 97.12 124 ARG A O 1
ATOM 940 N N . GLY A 1 125 ? 5.572 3.365 -1.133 1.00 97.69 125 GLY A N 1
ATOM 941 C CA . GLY A 1 125 ? 5.770 2.260 -0.201 1.00 97.69 125 GLY A CA 1
ATOM 942 C C . GLY A 1 125 ? 5.343 2.627 1.220 1.00 97.69 125 GLY A C 1
ATOM 943 O O . GLY A 1 125 ? 4.570 1.894 1.829 1.00 97.69 125 GLY A O 1
ATOM 944 N N . LEU A 1 126 ? 5.741 3.801 1.724 1.00 98.31 126 LEU A N 1
ATOM 945 C CA . LEU A 1 126 ? 5.284 4.316 3.021 1.00 98.31 126 LEU A CA 1
ATOM 946 C C . LEU A 1 126 ? 3.751 4.411 3.082 1.00 98.31 126 LEU A C 1
ATOM 948 O O . LEU A 1 126 ? 3.163 4.004 4.081 1.00 98.31 126 LEU A O 1
ATOM 952 N N . GLY A 1 127 ? 3.098 4.873 2.013 1.00 98.19 127 GLY A N 1
ATOM 953 C CA . GLY A 1 127 ? 1.636 4.872 1.910 1.00 98.19 127 GLY A CA 1
ATOM 954 C C . GLY A 1 127 ? 1.018 3.487 2.146 1.00 98.19 127 GLY A C 1
ATOM 955 O O . GLY A 1 127 ? 0.097 3.360 2.954 1.00 98.19 127 GLY A O 1
ATOM 956 N N . LEU A 1 128 ? 1.571 2.436 1.526 1.00 98.06 128 LEU A N 1
ATOM 957 C CA . LEU A 1 128 ? 1.127 1.048 1.734 1.00 98.06 128 LEU A CA 1
ATOM 958 C C . LEU A 1 128 ? 1.353 0.563 3.167 1.00 98.06 128 LEU A C 1
ATOM 960 O O . LEU A 1 128 ? 0.506 -0.146 3.717 1.00 98.06 128 LEU A O 1
ATOM 964 N N . VAL A 1 129 ? 2.477 0.948 3.776 1.00 98.56 129 VAL A N 1
ATOM 965 C CA . VAL A 1 129 ? 2.805 0.598 5.163 1.00 98.56 129 VAL A CA 1
ATOM 966 C C . VAL A 1 129 ? 1.785 1.203 6.125 1.00 98.56 129 VAL A C 1
ATOM 968 O O . VAL A 1 129 ? 1.258 0.504 6.994 1.00 98.56 129 VAL A O 1
ATOM 971 N N . LEU A 1 130 ? 1.469 2.487 5.951 1.00 98.56 130 LEU A N 1
ATOM 972 C CA . LEU A 1 130 ? 0.501 3.192 6.788 1.00 98.56 130 LEU A CA 1
ATOM 973 C C . LEU A 1 130 ? -0.920 2.657 6.589 1.00 98.56 130 LEU A C 1
ATOM 975 O O . LEU A 1 130 ? -1.607 2.401 7.579 1.00 98.56 130 LEU A O 1
ATOM 979 N N . ALA A 1 131 ? -1.335 2.422 5.341 1.00 98.44 131 ALA A N 1
ATOM 980 C CA . ALA A 1 131 ? -2.631 1.825 5.028 1.00 98.44 131 ALA A CA 1
ATOM 981 C C . ALA A 1 131 ? -2.776 0.435 5.668 1.00 98.44 131 ALA A C 1
ATOM 983 O O . ALA A 1 131 ? -3.728 0.182 6.404 1.00 98.44 131 ALA A O 1
ATOM 984 N N . SER A 1 132 ? -1.784 -0.437 5.479 1.00 97.94 132 SER A N 1
ATOM 985 C CA . SER A 1 132 ? -1.781 -1.789 6.052 1.00 97.94 132 SER A CA 1
ATOM 986 C C . SER A 1 132 ? -1.813 -1.776 7.580 1.00 97.94 132 SER A C 1
ATOM 988 O O . SER A 1 132 ? -2.588 -2.515 8.190 1.00 97.94 132 SER A O 1
ATOM 990 N N . GLY A 1 133 ? -1.021 -0.904 8.212 1.00 97.69 133 GLY A N 1
ATOM 991 C CA . GLY A 1 133 ? -1.027 -0.735 9.665 1.00 97.69 133 GLY A CA 1
ATOM 992 C C . GLY A 1 133 ? -2.366 -0.233 10.207 1.00 97.69 133 GLY A C 1
ATOM 993 O O . GLY A 1 133 ? -2.865 -0.772 11.198 1.00 97.69 133 GLY A O 1
ATOM 994 N N . ALA A 1 134 ? -2.978 0.748 9.537 1.00 97.75 134 ALA A N 1
ATOM 995 C CA . ALA A 1 134 ? -4.297 1.267 9.895 1.00 97.75 134 ALA A CA 1
ATOM 996 C C . ALA A 1 134 ? -5.389 0.196 9.771 1.00 97.75 134 ALA A C 1
ATOM 998 O O . ALA A 1 134 ? -6.215 0.058 10.672 1.00 97.75 134 ALA A O 1
ATOM 999 N N . VAL A 1 135 ? -5.367 -0.595 8.694 1.00 96.88 135 VAL A N 1
ATOM 1000 C CA . VAL A 1 135 ? -6.313 -1.697 8.474 1.00 96.88 135 VAL A CA 1
ATOM 1001 C C . VAL A 1 135 ? -6.145 -2.780 9.542 1.00 96.88 135 VAL A C 1
ATOM 1003 O O . VAL A 1 135 ? -7.137 -3.192 10.139 1.00 96.88 135 VAL A O 1
ATOM 1006 N N . GLY A 1 136 ? -4.915 -3.212 9.842 1.00 94.69 136 GLY A N 1
ATOM 1007 C CA . GLY A 1 136 ? -4.660 -4.216 10.884 1.00 94.69 136 GLY A CA 1
ATOM 1008 C C . GLY A 1 136 ? -5.156 -3.778 12.267 1.00 94.69 136 GLY A C 1
ATOM 1009 O O . GLY A 1 136 ? -5.787 -4.564 12.985 1.00 94.69 136 GLY A O 1
ATOM 1010 N N . PHE A 1 137 ? -4.938 -2.503 12.602 1.00 94.38 137 PHE A N 1
ATOM 1011 C CA . PHE A 1 137 ? -5.473 -1.877 13.810 1.00 94.38 137 PHE A CA 1
ATOM 1012 C C . PHE A 1 137 ? -7.006 -1.871 13.806 1.00 94.38 137 PHE A C 1
ATOM 1014 O O . PHE A 1 137 ? -7.622 -2.450 14.698 1.00 94.38 137 PHE A O 1
ATOM 1021 N N . ALA A 1 138 ? -7.627 -1.308 12.766 1.00 93.69 138 ALA A N 1
ATOM 1022 C CA . ALA A 1 138 ? -9.077 -1.161 12.655 1.00 93.69 138 ALA A CA 1
ATOM 1023 C C . ALA A 1 138 ? -9.829 -2.502 12.686 1.00 93.69 138 ALA A C 1
ATOM 1025 O O . ALA A 1 138 ? -10.791 -2.649 13.442 1.00 93.69 138 ALA A O 1
ATOM 1026 N N . VAL A 1 139 ? -9.372 -3.502 11.923 1.00 93.31 139 VAL A N 1
ATOM 1027 C CA . VAL A 1 139 ? -9.975 -4.849 11.902 1.00 93.31 139 VAL A CA 1
ATOM 1028 C C . VAL A 1 139 ? -9.943 -5.481 13.292 1.00 93.31 139 VAL A C 1
ATOM 1030 O O . VAL A 1 139 ? -10.920 -6.089 13.732 1.00 93.31 139 VAL A O 1
ATOM 1033 N N . THR A 1 140 ? -8.840 -5.314 14.016 1.00 91.69 140 THR A N 1
ATOM 1034 C CA . THR A 1 140 ? -8.714 -5.884 15.358 1.00 91.69 140 THR A CA 1
ATOM 1035 C C . THR A 1 140 ? -9.530 -5.105 16.385 1.00 91.69 140 THR A C 1
ATOM 1037 O O . THR A 1 140 ? -10.110 -5.728 17.265 1.00 91.69 140 THR A O 1
ATOM 1040 N N . SER A 1 141 ? -9.670 -3.783 16.245 1.00 89.19 141 SER A N 1
ATOM 1041 C CA . SER A 1 141 ? -10.553 -2.955 17.087 1.00 89.19 141 SER A CA 1
ATOM 1042 C C . SER A 1 141 ? -12.047 -3.252 16.891 1.00 89.19 141 SER A C 1
ATOM 1044 O O . SER A 1 141 ? -12.863 -2.985 17.779 1.00 89.19 141 SER A O 1
ATOM 1046 N N . LEU A 1 142 ? -12.433 -3.803 15.736 1.00 88.00 142 LEU A N 1
ATOM 1047 C CA . LEU A 1 142 ? -13.778 -4.346 15.521 1.00 88.00 142 LEU A CA 1
ATOM 1048 C C . LEU A 1 142 ? -13.968 -5.679 16.258 1.00 88.00 142 LEU A C 1
ATOM 1050 O O . LEU A 1 142 ? -15.049 -5.956 16.782 1.00 88.00 142 LEU A O 1
ATOM 1054 N N . GLY A 1 143 ? -12.918 -6.499 16.294 1.00 78.69 143 GLY A N 1
ATOM 1055 C CA . GLY A 1 143 ? -12.930 -7.841 16.852 1.00 78.69 143 GLY A CA 1
ATOM 1056 C C . GLY A 1 143 ? -12.774 -7.885 18.369 1.00 78.69 143 GLY A C 1
ATOM 1057 O O . GLY A 1 143 ? -11.930 -7.233 18.969 1.00 78.69 143 GLY A O 1
ATOM 1058 N N . ARG A 1 144 ? -13.522 -8.782 19.013 1.00 73.56 144 ARG A N 1
ATOM 1059 C CA . ARG A 1 144 ? -13.363 -9.085 20.440 1.00 73.56 144 ARG A CA 1
ATOM 1060 C C . ARG A 1 144 ? -12.129 -9.950 20.761 1.00 73.56 144 ARG A C 1
ATOM 1062 O O . ARG A 1 144 ? -12.182 -10.668 21.745 1.00 73.56 144 ARG A O 1
ATOM 1069 N N . ARG A 1 145 ? -11.098 -10.022 19.914 1.00 79.81 145 ARG A N 1
ATOM 1070 C CA . ARG A 1 145 ? -9.892 -10.864 20.098 1.00 79.81 145 ARG A CA 1
ATOM 1071 C C . ARG A 1 145 ? -8.884 -10.558 18.984 1.00 79.81 145 ARG A C 1
ATOM 1073 O O . ARG A 1 145 ? -9.274 -10.439 17.826 1.00 79.81 145 ARG A O 1
ATOM 1080 N N . ILE A 1 146 ? -7.587 -10.599 19.308 1.00 79.88 146 ILE A N 1
ATOM 1081 C CA . ILE A 1 146 ? -6.468 -10.543 18.336 1.00 79.88 146 ILE A CA 1
ATOM 1082 C C . ILE A 1 146 ? -6.625 -11.582 17.218 1.00 79.88 146 ILE A C 1
ATOM 1084 O O . ILE A 1 146 ? -6.246 -11.336 16.074 1.00 79.88 146 ILE A O 1
ATOM 1088 N N . SER A 1 147 ? -7.223 -12.738 17.534 1.00 84.06 147 SER A N 1
ATOM 1089 C CA . SER A 1 147 ? -7.465 -13.806 16.564 1.00 84.06 147 SER A CA 1
ATOM 1090 C C . SER A 1 147 ? -8.264 -13.333 15.352 1.00 84.06 147 SER A C 1
ATOM 1092 O O . SER A 1 147 ? -8.060 -13.874 14.278 1.00 84.06 147 SER A O 1
ATOM 1094 N N . VAL A 1 148 ? -9.124 -12.316 15.484 1.00 86.50 148 VAL A N 1
ATOM 1095 C CA . VAL A 1 148 ? -9.891 -11.767 14.354 1.00 86.50 148 VAL A CA 1
ATOM 1096 C C . VAL A 1 148 ? -8.970 -11.126 13.316 1.00 86.50 148 VAL A C 1
ATOM 1098 O O . VAL A 1 148 ? -9.117 -11.411 12.133 1.00 86.50 148 VAL A O 1
ATOM 1101 N N . GLY A 1 149 ? -7.986 -10.327 13.741 1.00 85.62 149 GLY A N 1
ATOM 1102 C CA . GLY A 1 149 ? -7.020 -9.712 12.825 1.00 85.62 149 GLY A CA 1
ATOM 1103 C C . GLY A 1 149 ? -6.157 -10.752 12.109 1.00 85.62 149 GLY A C 1
ATOM 1104 O O . GLY A 1 149 ? -6.006 -10.717 10.892 1.00 85.62 149 GLY A O 1
ATOM 1105 N N . LEU A 1 150 ? -5.649 -11.748 12.838 1.00 89.56 150 LEU A N 1
ATOM 1106 C CA . LEU A 1 150 ? -4.859 -12.825 12.226 1.00 89.56 150 LEU A CA 1
ATOM 1107 C C . LEU A 1 150 ? -5.690 -13.684 11.262 1.00 89.56 150 LEU A C 1
ATOM 1109 O O . LEU A 1 150 ? -5.220 -14.013 10.175 1.00 89.56 150 LEU A O 1
ATOM 1113 N N . LEU A 1 151 ? -6.930 -14.019 11.630 1.00 90.69 151 LEU A N 1
ATOM 1114 C CA . LEU A 1 151 ? -7.839 -14.763 10.759 1.00 90.69 151 LEU A CA 1
ATOM 1115 C C . LEU A 1 151 ? -8.205 -13.964 9.509 1.00 90.69 151 LEU A C 1
ATOM 1117 O O . LEU A 1 151 ? -8.289 -14.555 8.440 1.00 90.69 151 LEU A O 1
ATOM 1121 N N . ALA A 1 152 ? -8.376 -12.644 9.616 1.00 90.56 152 ALA A N 1
ATOM 1122 C CA . ALA A 1 152 ? -8.637 -11.789 8.462 1.00 90.56 152 ALA A CA 1
ATOM 1123 C C . ALA A 1 152 ? -7.476 -11.818 7.456 1.00 90.56 152 ALA A C 1
ATOM 1125 O O . ALA A 1 152 ? -7.718 -11.930 6.257 1.00 90.56 152 ALA A O 1
ATOM 1126 N N . LEU A 1 153 ? -6.225 -11.795 7.932 1.00 91.00 153 LEU A N 1
ATOM 1127 C CA . LEU A 1 153 ? -5.051 -11.925 7.064 1.00 91.00 153 LEU A CA 1
ATOM 1128 C C . LEU A 1 153 ? -5.017 -13.276 6.338 1.00 91.00 153 LEU A C 1
ATOM 1130 O O . LEU A 1 153 ? -4.815 -13.324 5.126 1.00 91.00 153 LEU A O 1
ATOM 1134 N N . VAL A 1 154 ? -5.242 -14.373 7.068 1.00 92.12 154 VAL A N 1
ATOM 1135 C CA . VAL A 1 154 ? -5.268 -15.723 6.482 1.00 92.12 154 VAL A CA 1
ATOM 1136 C C . VAL A 1 154 ? -6.421 -15.863 5.489 1.00 92.12 154 VAL A C 1
ATOM 1138 O O . VAL A 1 154 ? -6.223 -16.376 4.392 1.00 92.12 154 VAL A O 1
ATOM 1141 N N . ALA A 1 155 ? -7.610 -15.369 5.838 1.00 92.25 155 ALA A N 1
ATOM 1142 C CA . ALA A 1 155 ? -8.774 -15.390 4.962 1.00 92.25 155 ALA A CA 1
ATOM 1143 C C . ALA A 1 155 ? -8.521 -14.604 3.670 1.00 92.25 155 ALA A C 1
ATOM 1145 O O . ALA A 1 155 ? -8.859 -15.094 2.597 1.00 92.25 155 ALA A O 1
ATOM 1146 N N . ALA A 1 156 ? -7.877 -13.435 3.752 1.00 91.31 156 ALA A N 1
ATOM 1147 C CA . ALA A 1 156 ? -7.498 -12.660 2.575 1.00 91.31 156 ALA A CA 1
ATOM 1148 C C . ALA A 1 156 ? -6.524 -13.435 1.672 1.00 91.31 156 ALA A C 1
ATOM 1150 O O . ALA A 1 156 ? -6.741 -13.504 0.465 1.00 91.31 156 ALA A O 1
ATOM 1151 N N . ALA A 1 157 ? -5.499 -14.077 2.243 1.00 91.00 157 ALA A N 1
ATOM 1152 C CA . ALA A 1 157 ? -4.546 -14.881 1.474 1.00 91.00 157 ALA A CA 1
ATOM 1153 C C . ALA A 1 157 ? -5.213 -16.083 0.780 1.00 91.00 157 ALA A C 1
ATOM 1155 O O . ALA A 1 157 ? -4.976 -16.333 -0.401 1.00 91.00 157 ALA A O 1
ATOM 1156 N N . VAL A 1 158 ? -6.090 -16.802 1.488 1.00 94.88 158 VAL A N 1
ATOM 1157 C CA . VAL A 1 158 ? -6.846 -17.930 0.916 1.00 94.88 158 VAL A CA 1
ATOM 1158 C C . VAL A 1 158 ? -7.810 -17.451 -0.169 1.00 94.88 158 VAL A C 1
ATOM 1160 O O . VAL A 1 158 ? -7.915 -18.092 -1.213 1.00 94.88 158 VAL A O 1
ATOM 1163 N N . ALA A 1 159 ? -8.477 -16.313 0.039 1.00 93.38 159 ALA A N 1
ATOM 1164 C CA . ALA A 1 159 ? -9.379 -15.731 -0.948 1.00 93.38 159 ALA A CA 1
ATOM 1165 C C . ALA A 1 159 ? -8.655 -15.401 -2.261 1.00 93.38 159 ALA A C 1
ATOM 1167 O O . ALA A 1 159 ? -9.204 -15.671 -3.322 1.00 93.38 159 ALA A O 1
ATOM 1168 N N . GLN A 1 160 ? -7.415 -14.904 -2.210 1.00 92.25 160 GLN A N 1
ATOM 1169 C CA . GLN A 1 160 ? -6.610 -14.657 -3.416 1.00 92.25 160 GLN A CA 1
ATOM 1170 C C . GLN A 1 160 ? -6.316 -15.949 -4.196 1.00 92.25 160 GLN A C 1
ATOM 1172 O O . GLN A 1 160 ? -6.409 -15.967 -5.421 1.00 92.25 160 GLN A O 1
ATOM 1177 N N . GLY A 1 161 ? -6.033 -17.053 -3.498 1.00 90.75 161 GLY A N 1
ATOM 1178 C CA . GLY A 1 161 ? -5.880 -18.362 -4.140 1.00 90.75 161 GLY A CA 1
ATOM 1179 C C . GLY A 1 161 ? -7.184 -18.871 -4.763 1.00 90.75 161 GLY A C 1
ATOM 1180 O O . GLY A 1 161 ? -7.184 -19.362 -5.889 1.00 90.75 161 GLY A O 1
ATOM 1181 N N . ALA A 1 162 ? -8.306 -18.712 -4.056 1.00 92.44 162 ALA A N 1
ATOM 1182 C CA . ALA A 1 162 ? -9.622 -19.116 -4.549 1.00 92.44 162 ALA A CA 1
ATOM 1183 C C . ALA A 1 162 ? -10.046 -18.316 -5.789 1.00 92.44 162 ALA A C 1
ATOM 1185 O O . ALA A 1 162 ? -10.546 -18.904 -6.745 1.00 92.44 162 ALA A O 1
ATOM 1186 N N . VAL A 1 163 ? -9.801 -17.002 -5.793 1.00 93.38 163 VAL A N 1
ATOM 1187 C CA . VAL A 1 163 ? -10.027 -16.132 -6.954 1.00 93.38 163 VAL A CA 1
ATOM 1188 C C . VAL A 1 163 ? -9.289 -16.673 -8.172 1.00 93.38 163 VAL A C 1
ATOM 1190 O O . VAL A 1 163 ? -9.922 -16.840 -9.205 1.00 93.38 163 VAL A O 1
ATOM 1193 N N . GLY A 1 164 ? -8.011 -17.038 -8.039 1.00 90.56 164 GLY A N 1
ATOM 1194 C CA . GLY A 1 164 ? -7.241 -17.573 -9.163 1.00 90.56 164 GLY A CA 1
ATOM 1195 C C . GLY A 1 164 ? -7.780 -18.879 -9.742 1.00 90.56 164 GLY A C 1
ATOM 1196 O O . GLY A 1 164 ? -7.760 -19.071 -10.954 1.00 90.56 164 GLY A O 1
ATOM 1197 N N . VAL A 1 165 ? -8.312 -19.766 -8.897 1.00 93.38 165 VAL A N 1
ATOM 1198 C CA . VAL A 1 165 ? -8.966 -20.994 -9.375 1.00 93.38 165 VAL A CA 1
ATOM 1199 C C . VAL A 1 165 ? -10.271 -20.665 -10.100 1.00 93.38 165 VAL A C 1
ATOM 1201 O O . VAL A 1 165 ? -10.532 -21.208 -11.170 1.00 93.38 165 VAL A O 1
ATOM 1204 N N . VAL A 1 166 ? -11.092 -19.776 -9.535 1.00 94.44 166 VAL A N 1
ATOM 1205 C CA . VAL A 1 166 ? -12.393 -19.413 -10.117 1.00 94.44 166 VAL A CA 1
ATOM 1206 C C . VAL A 1 166 ? -12.218 -18.703 -11.455 1.00 94.44 166 VAL A C 1
ATOM 1208 O O . VAL A 1 166 ? -12.887 -19.078 -12.414 1.00 94.44 166 VAL A O 1
ATOM 1211 N N . THR A 1 167 ? -11.315 -17.726 -11.548 1.00 92.25 167 THR A N 1
ATOM 1212 C CA . THR A 1 167 ? -11.075 -16.986 -12.796 1.00 92.25 167 THR A CA 1
ATOM 1213 C C . THR A 1 167 ? -10.444 -17.863 -13.873 1.00 92.25 167 THR A C 1
ATOM 1215 O O . THR A 1 167 ? -10.798 -17.719 -15.040 1.00 92.25 167 THR A O 1
ATOM 1218 N N . GLY A 1 168 ? -9.594 -18.825 -13.491 1.00 89.12 168 GLY A N 1
ATOM 1219 C CA . GLY A 1 168 ? -9.032 -19.808 -14.419 1.00 89.12 168 GLY A CA 1
ATOM 1220 C C . GLY A 1 168 ? -10.060 -20.800 -14.977 1.00 89.12 168 GLY A C 1
ATOM 1221 O O . GLY A 1 168 ? -9.927 -21.237 -16.114 1.00 89.12 168 GLY A O 1
ATOM 1222 N N . VAL A 1 169 ? -11.101 -21.149 -14.212 1.00 93.44 169 VAL A N 1
ATOM 1223 C CA . VAL A 1 169 ? -12.197 -22.017 -14.693 1.00 93.44 169 VAL A CA 1
ATOM 1224 C C . VAL A 1 169 ? -13.242 -21.230 -15.486 1.00 93.44 169 VAL A C 1
ATOM 1226 O O . VAL A 1 169 ? -13.839 -21.766 -16.415 1.00 93.44 169 VAL A O 1
ATOM 1229 N N . ALA A 1 170 ? -13.488 -19.977 -15.108 1.00 92.25 170 ALA A N 1
ATOM 1230 C CA . ALA A 1 170 ? -14.499 -19.128 -15.728 1.00 92.25 170 ALA A CA 1
ATOM 1231 C C . ALA A 1 170 ? -14.028 -18.441 -17.022 1.00 92.25 170 ALA A C 1
ATOM 1233 O O . ALA A 1 170 ? -14.816 -17.694 -17.593 1.00 92.25 170 ALA A O 1
ATOM 1234 N N . ASP A 1 171 ? -12.775 -18.657 -17.440 1.00 87.69 171 ASP A N 1
ATOM 1235 C CA . ASP A 1 171 ? -12.146 -18.029 -18.613 1.00 87.69 171 ASP A CA 1
ATOM 1236 C C . ASP A 1 171 ? -12.397 -16.512 -18.654 1.00 87.69 171 ASP A C 1
ATOM 1238 O O . ASP A 1 171 ? -12.889 -15.931 -19.620 1.00 87.69 171 ASP A O 1
ATOM 1242 N N . THR A 1 172 ? -12.194 -15.872 -17.498 1.00 90.06 172 THR A N 1
ATOM 1243 C CA . THR A 1 172 ? -12.578 -14.472 -17.313 1.00 90.06 172 THR A CA 1
ATOM 1244 C C . THR A 1 172 ? -11.580 -13.559 -18.007 1.00 90.06 172 THR A C 1
ATOM 1246 O O . THR A 1 172 ? -10.381 -13.626 -17.729 1.00 90.06 172 THR A O 1
ATOM 1249 N N . THR A 1 173 ? -12.086 -12.642 -18.829 1.00 89.75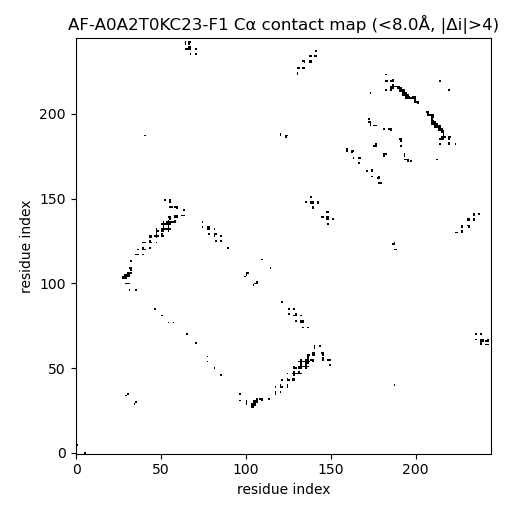 173 THR A N 1
ATOM 1250 C CA . THR A 1 173 ? -11.290 -11.568 -19.426 1.00 89.75 173 THR A CA 1
ATOM 1251 C C . THR A 1 173 ? -10.569 -10.791 -18.319 1.00 89.75 173 THR A C 1
ATOM 1253 O O . THR A 1 173 ? -11.198 -10.345 -17.354 1.00 89.75 173 THR A O 1
ATOM 1256 N N . TRP A 1 174 ? -9.243 -10.674 -18.428 1.00 91.00 174 TRP A N 1
ATOM 1257 C CA . TRP A 1 174 ? -8.368 -10.033 -17.433 1.00 91.00 174 TRP A CA 1
ATOM 1258 C C . TRP A 1 174 ? -8.494 -10.610 -16.012 1.00 91.00 174 TRP A C 1
ATOM 1260 O O . TRP A 1 174 ? -8.627 -9.871 -15.033 1.00 91.00 174 TRP A O 1
ATOM 1270 N N . ALA A 1 175 ? -8.408 -11.937 -15.871 1.00 91.38 175 ALA A N 1
ATOM 1271 C CA . ALA A 1 175 ? -8.379 -12.636 -14.578 1.00 91.38 175 ALA A CA 1
ATOM 1272 C C . ALA A 1 175 ? -7.421 -12.004 -13.542 1.00 91.38 175 ALA A C 1
ATOM 1274 O O . ALA A 1 175 ? -7.704 -11.996 -12.341 1.00 91.38 175 ALA A O 1
ATOM 1275 N N . GLU A 1 176 ? -6.310 -11.440 -14.015 1.00 91.12 176 GLU A N 1
ATOM 1276 C CA . GLU A 1 176 ? -5.280 -10.746 -13.237 1.00 91.12 176 GLU A CA 1
ATOM 1277 C C . GLU A 1 176 ? -5.822 -9.544 -12.443 1.00 91.12 176 GLU A C 1
ATOM 1279 O O . GLU A 1 176 ? -5.355 -9.275 -11.333 1.00 91.12 176 GLU A O 1
ATOM 1284 N N . LEU A 1 177 ? -6.870 -8.873 -12.935 1.00 94.81 177 LEU A N 1
ATOM 1285 C CA . LEU A 1 177 ? -7.477 -7.708 -12.285 1.00 94.81 177 LEU A CA 1
ATOM 1286 C C . LEU A 1 177 ? -8.046 -8.039 -10.897 1.00 94.81 177 LEU A C 1
ATOM 1288 O O . LEU A 1 177 ? -8.135 -7.167 -10.033 1.00 94.81 177 LEU A O 1
ATOM 1292 N N . TYR A 1 178 ? -8.417 -9.294 -10.644 1.00 93.75 178 TYR A N 1
ATOM 1293 C CA . TYR A 1 178 ? -8.978 -9.712 -9.357 1.00 93.75 178 TYR A CA 1
ATOM 1294 C C . TYR A 1 178 ? -7.911 -10.017 -8.296 1.00 93.75 178 TYR A C 1
ATOM 1296 O O . TYR A 1 178 ? -8.241 -10.211 -7.120 1.00 93.75 178 TYR A O 1
ATOM 1304 N N . PHE A 1 179 ? -6.633 -10.023 -8.677 1.00 94.81 179 PHE A N 1
ATOM 1305 C CA . PHE A 1 179 ? -5.530 -10.304 -7.773 1.00 94.81 179 PHE A CA 1
ATOM 1306 C C . PHE A 1 179 ? -5.023 -9.027 -7.103 1.00 94.81 179 PHE A C 1
ATOM 1308 O O . PHE A 1 179 ? -4.559 -8.089 -7.751 1.00 94.81 179 PHE A O 1
ATOM 1315 N N . SER A 1 180 ? -5.032 -9.000 -5.769 1.00 94.00 180 SER A N 1
ATOM 1316 C CA . SER A 1 180 ? -4.553 -7.852 -4.994 1.00 94.00 180 SER A CA 1
ATOM 1317 C C . SER A 1 180 ? -3.096 -7.456 -5.288 1.00 94.00 180 SER A C 1
ATOM 1319 O O . SER A 1 180 ? -2.818 -6.255 -5.265 1.00 94.00 180 SER A O 1
ATOM 1321 N N . PRO A 1 181 ? -2.155 -8.382 -5.599 1.00 93.06 181 PRO A N 1
ATOM 1322 C CA . PRO A 1 181 ? -0.810 -8.001 -6.019 1.00 93.06 181 PRO A CA 1
ATOM 1323 C C . PRO A 1 181 ? -0.768 -7.091 -7.252 1.00 93.06 181 PRO A C 1
ATOM 1325 O O . PRO A 1 181 ? 0.100 -6.226 -7.291 1.00 93.06 181 PRO A O 1
ATOM 1328 N N . MET A 1 182 ? -1.704 -7.208 -8.205 1.00 95.12 182 MET A N 1
ATOM 1329 C CA . MET A 1 182 ? -1.719 -6.354 -9.405 1.00 95.12 182 MET A CA 1
ATOM 1330 C C . MET A 1 182 ? -2.032 -4.897 -9.055 1.00 95.12 182 MET A C 1
ATOM 1332 O O . MET A 1 182 ? -1.367 -3.980 -9.531 1.00 95.12 182 MET A O 1
ATOM 1336 N N . TRP A 1 183 ? -2.966 -4.677 -8.127 1.00 96.12 183 TRP A N 1
ATOM 1337 C CA . TRP A 1 183 ? -3.285 -3.347 -7.600 1.00 96.12 183 TRP A CA 1
ATOM 1338 C C . TRP A 1 183 ? -2.120 -2.735 -6.820 1.00 96.12 183 TRP A C 1
ATOM 1340 O O . TRP A 1 183 ? -1.821 -1.551 -6.962 1.00 96.12 183 TRP A O 1
ATOM 1350 N N . VAL A 1 184 ? -1.427 -3.540 -6.010 1.00 95.12 184 VAL A N 1
ATOM 1351 C CA . VAL A 1 184 ? -0.223 -3.089 -5.294 1.00 95.12 184 VAL A CA 1
ATOM 1352 C C . VAL A 1 184 ? 0.911 -2.780 -6.274 1.00 95.12 184 VAL A C 1
ATOM 1354 O O . VAL A 1 184 ? 1.584 -1.761 -6.117 1.00 95.12 184 VAL A O 1
ATOM 1357 N N . GLY A 1 185 ? 1.087 -3.616 -7.299 1.00 94.75 185 GLY A N 1
ATOM 1358 C CA . GLY A 1 185 ? 2.036 -3.411 -8.388 1.00 94.75 185 GLY A CA 1
ATOM 1359 C C . GLY A 1 185 ? 1.791 -2.080 -9.086 1.00 94.75 185 GLY A C 1
ATOM 1360 O O . GLY A 1 185 ? 2.670 -1.225 -9.056 1.00 94.75 185 GLY A O 1
ATOM 1361 N N . ALA A 1 186 ? 0.571 -1.852 -9.580 1.00 96.31 186 ALA A N 1
ATOM 1362 C CA . ALA A 1 186 ? 0.179 -0.614 -10.256 1.00 96.31 186 ALA A CA 1
ATOM 1363 C C . ALA A 1 186 ? 0.291 0.636 -9.373 1.00 96.31 186 ALA A C 1
ATOM 1365 O O . ALA A 1 186 ? 0.586 1.722 -9.866 1.00 96.31 186 ALA A O 1
ATOM 1366 N N . TRP A 1 187 ? 0.091 0.514 -8.057 1.00 96.56 187 TRP A N 1
ATOM 1367 C CA . TRP A 1 187 ? 0.355 1.621 -7.136 1.00 96.56 187 TRP A CA 1
ATOM 1368 C C . TRP A 1 187 ? 1.847 1.967 -7.056 1.00 96.56 187 TRP A C 1
ATOM 1370 O O . TRP A 1 187 ? 2.215 3.143 -6.996 1.00 96.56 187 TRP A O 1
ATOM 1380 N N . MET A 1 188 ? 2.709 0.952 -7.030 1.00 95.69 188 MET A N 1
ATOM 1381 C CA . MET A 1 188 ? 4.154 1.131 -6.903 1.00 95.69 188 MET A CA 1
ATOM 1382 C C . MET A 1 188 ? 4.799 1.567 -8.226 1.00 95.69 188 MET A C 1
ATOM 1384 O O . MET A 1 188 ? 5.677 2.438 -8.216 1.00 95.69 188 MET A O 1
ATOM 1388 N N . THR A 1 189 ? 4.331 1.025 -9.351 1.00 93.50 189 THR A N 1
ATOM 1389 C CA . THR A 1 189 ? 4.771 1.356 -10.713 1.00 93.50 189 THR A CA 1
ATOM 1390 C C . THR A 1 189 ? 3.939 2.498 -11.311 1.00 93.50 189 THR A C 1
ATOM 1392 O O . THR A 1 189 ? 3.227 3.207 -10.600 1.00 93.50 189 THR A O 1
ATOM 1395 N N . GLU A 1 190 ? 4.150 2.835 -12.585 1.00 90.38 190 GLU A N 1
ATOM 1396 C CA . GLU A 1 190 ? 3.321 3.818 -13.311 1.00 90.38 190 GLU A CA 1
ATOM 1397 C C . GLU A 1 190 ? 2.012 3.206 -13.785 1.00 90.38 190 GLU A C 1
ATOM 1399 O O . GLU A 1 190 ? 0.935 3.762 -13.551 1.00 90.38 190 GLU A O 1
ATOM 1404 N N . GLU A 1 191 ? 2.131 2.032 -14.378 1.00 94.06 191 GLU A N 1
ATOM 1405 C CA . GLU A 1 191 ? 1.033 1.246 -14.887 1.00 94.06 191 GLU A CA 1
ATOM 1406 C C . GLU A 1 191 ? 1.404 -0.231 -14.853 1.00 94.06 191 GLU A C 1
ATOM 1408 O O . GLU A 1 191 ? 2.578 -0.604 -14.727 1.00 94.06 191 GLU A O 1
ATOM 1413 N N . VAL A 1 192 ? 0.375 -1.064 -14.907 1.00 95.50 192 VAL A N 1
ATOM 1414 C CA . VAL A 1 192 ? 0.499 -2.493 -15.159 1.00 95.50 192 VAL A CA 1
ATOM 1415 C C . VAL A 1 192 ? -0.447 -2.802 -16.305 1.00 95.50 192 VAL A C 1
ATOM 1417 O O . VAL A 1 192 ? -1.657 -2.608 -16.181 1.00 95.50 192 VAL A O 1
ATOM 1420 N N . GLU A 1 193 ? 0.121 -3.217 -17.430 1.00 95.69 193 GLU A N 1
ATOM 1421 C CA . GLU A 1 193 ? -0.637 -3.662 -18.591 1.00 95.69 193 GLU A CA 1
ATOM 1422 C C . GLU A 1 193 ? -0.975 -5.142 -18.422 1.00 95.69 193 GLU A C 1
ATOM 1424 O O . GLU A 1 193 ? -0.092 -5.969 -18.192 1.00 95.69 193 GLU A O 1
ATOM 1429 N N . MET A 1 194 ? -2.265 -5.453 -18.492 1.00 94.31 194 MET A N 1
ATOM 1430 C CA . MET A 1 194 ? -2.776 -6.818 -18.522 1.00 94.31 194 MET A CA 1
ATOM 1431 C C . MET A 1 194 ? -3.189 -7.129 -19.952 1.00 94.31 194 MET A C 1
ATOM 1433 O O . MET A 1 194 ? -3.901 -6.344 -20.581 1.00 94.31 194 MET A O 1
ATOM 1437 N N . ILE A 1 195 ? -2.747 -8.273 -20.455 1.00 92.62 195 ILE A N 1
ATOM 1438 C CA . ILE A 1 195 ? -3.004 -8.707 -21.826 1.00 92.62 195 ILE A CA 1
ATOM 1439 C C . ILE A 1 195 ? -4.034 -9.829 -21.765 1.00 92.62 195 ILE A C 1
ATOM 1441 O O . ILE A 1 195 ? -3.869 -10.759 -20.975 1.00 92.62 195 ILE A O 1
ATOM 1445 N N . ASP A 1 196 ? -5.082 -9.757 -22.586 1.00 92.44 196 ASP A N 1
ATOM 1446 C CA . ASP A 1 196 ? -6.010 -10.874 -22.747 1.00 92.44 196 ASP A CA 1
ATOM 1447 C C . ASP A 1 196 ? -5.595 -11.758 -23.936 1.00 92.44 196 ASP A C 1
ATOM 1449 O O . ASP A 1 196 ? -5.852 -11.393 -25.089 1.00 92.44 196 ASP A O 1
ATOM 1453 N N . PRO A 1 197 ? -4.984 -12.934 -23.700 1.00 85.88 197 PRO A N 1
ATOM 1454 C CA . PRO A 1 197 ? -4.589 -13.827 -24.781 1.00 85.88 197 PRO A CA 1
ATOM 1455 C C . PRO A 1 197 ? -5.788 -14.441 -25.518 1.00 85.88 197 PRO A C 1
ATOM 1457 O O . PRO A 1 197 ? -5.627 -14.854 -26.666 1.00 85.88 197 PRO A O 1
ATOM 1460 N N . ALA A 1 198 ? -6.974 -14.501 -24.899 1.00 87.88 198 ALA A N 1
ATOM 1461 C CA . ALA A 1 198 ? -8.170 -15.102 -25.494 1.00 87.88 198 ALA A CA 1
ATOM 1462 C C . ALA A 1 198 ? -8.883 -14.165 -26.485 1.00 87.88 198 ALA A C 1
ATOM 1464 O O . ALA A 1 198 ? -9.659 -14.623 -27.323 1.00 87.88 198 ALA A O 1
ATOM 1465 N N . SER A 1 199 ? -8.588 -12.863 -26.435 1.00 88.69 199 SER A N 1
ATOM 1466 C CA . SER A 1 199 ? -9.152 -11.857 -27.343 1.00 88.69 199 SER A CA 1
ATOM 1467 C C . SER A 1 199 ? -8.768 -12.062 -28.815 1.00 88.69 199 SER A C 1
ATOM 1469 O O . SER A 1 199 ? -9.424 -11.511 -29.702 1.00 88.69 199 SER A O 1
ATOM 1471 N N . CYS A 1 200 ? -7.726 -12.856 -29.087 1.00 89.19 200 CYS A N 1
ATOM 1472 C CA . CYS A 1 200 ? -7.125 -12.957 -30.403 1.00 89.19 200 CYS A CA 1
ATOM 1473 C C . CYS A 1 200 ? -7.115 -14.382 -30.974 1.00 89.19 200 CYS A C 1
ATOM 1475 O O . CYS A 1 200 ? -6.413 -15.266 -30.488 1.00 89.19 200 CYS A O 1
ATOM 1477 N N . ASP A 1 201 ? -7.865 -14.581 -32.063 1.00 89.75 201 ASP A N 1
ATOM 1478 C CA . ASP A 1 201 ? -7.911 -15.831 -32.827 1.00 89.75 201 ASP A CA 1
ATOM 1479 C C . ASP A 1 201 ? -7.008 -15.736 -34.071 1.00 89.75 201 ASP A C 1
ATOM 1481 O O . ASP A 1 201 ? -7.423 -15.278 -35.145 1.00 89.75 201 ASP A O 1
ATOM 1485 N N . PHE A 1 202 ? -5.756 -16.181 -33.917 1.00 84.62 202 PHE A N 1
ATOM 1486 C CA . PHE A 1 202 ? -4.757 -16.203 -34.993 1.00 84.62 202 PHE A CA 1
ATOM 1487 C C . PHE A 1 202 ? -5.134 -17.122 -36.163 1.00 84.62 202 PHE A C 1
ATOM 1489 O O . PHE A 1 202 ? -4.575 -16.966 -37.251 1.00 84.62 202 PHE A O 1
ATOM 1496 N N . GLU A 1 203 ? -6.061 -18.069 -35.980 1.00 87.00 203 GLU A N 1
ATOM 1497 C CA . GLU A 1 203 ? -6.505 -18.945 -37.069 1.00 87.00 203 GLU A CA 1
ATOM 1498 C C . GLU A 1 203 ? -7.455 -18.212 -38.021 1.00 87.00 203 GLU A C 1
ATOM 1500 O O . GLU A 1 203 ? -7.505 -18.514 -39.218 1.00 87.00 203 GLU A O 1
ATOM 1505 N N . ARG A 1 204 ? -8.202 -17.230 -37.503 1.00 87.38 204 ARG A N 1
ATOM 1506 C CA . ARG A 1 204 ? -9.263 -16.544 -38.243 1.00 87.38 204 ARG A CA 1
ATOM 1507 C C . ARG A 1 204 ? -8.850 -15.190 -38.806 1.00 87.38 204 ARG A C 1
ATOM 1509 O O . ARG A 1 204 ? -9.358 -14.810 -39.864 1.00 87.38 204 ARG A O 1
ATOM 1516 N N . VAL A 1 205 ? -7.973 -14.458 -38.120 1.00 87.00 205 VAL A N 1
ATOM 1517 C CA . VAL A 1 205 ? -7.553 -13.109 -38.526 1.00 87.00 205 VAL A CA 1
ATOM 1518 C C . VAL A 1 205 ? -6.022 -13.003 -38.496 1.00 87.00 205 VAL A C 1
ATOM 1520 O O . VAL A 1 205 ? -5.444 -12.932 -37.409 1.00 87.00 205 VAL A O 1
ATOM 1523 N N . PRO A 1 206 ? -5.343 -12.970 -39.662 1.00 82.75 206 PRO A N 1
ATOM 1524 C CA . PRO A 1 206 ? -3.926 -12.619 -39.705 1.00 82.75 206 PRO A CA 1
ATOM 1525 C C . PRO A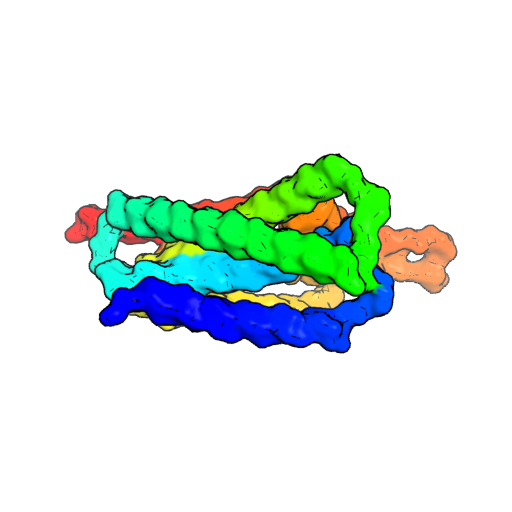 1 206 ? -3.747 -11.168 -39.221 1.00 82.75 206 PRO A C 1
ATOM 1527 O O . PRO A 1 206 ? -4.553 -10.306 -39.564 1.00 82.75 206 PRO A O 1
ATOM 1530 N N . ASP A 1 207 ? -2.713 -10.916 -38.412 1.00 86.56 207 ASP A N 1
ATOM 1531 C CA . ASP A 1 207 ? -2.401 -9.626 -37.757 1.00 86.56 207 ASP A CA 1
ATOM 1532 C C . ASP A 1 207 ? -3.376 -9.174 -36.655 1.00 86.56 207 ASP A C 1
ATOM 1534 O O . ASP A 1 207 ? -3.564 -7.983 -36.401 1.00 86.56 207 ASP A O 1
ATOM 1538 N N . CYS A 1 208 ? -3.991 -10.129 -35.964 1.00 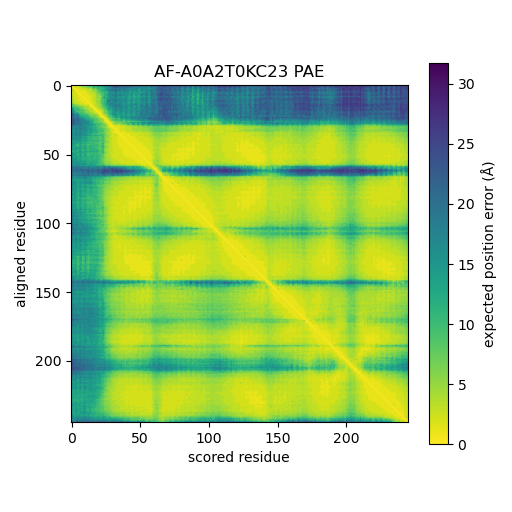89.19 208 CYS A N 1
ATOM 1539 C CA . CYS A 1 208 ? -4.786 -9.836 -34.784 1.00 89.19 208 CYS A CA 1
ATOM 1540 C C . CYS A 1 208 ? -3.905 -9.371 -33.598 1.00 89.19 208 CYS A C 1
ATOM 1542 O O . CYS A 1 208 ? -2.848 -9.942 -33.321 1.00 89.19 208 CYS A O 1
ATOM 1544 N N . ALA A 1 209 ? -4.340 -8.306 -32.917 1.00 92.00 209 ALA A N 1
ATOM 1545 C CA . ALA A 1 209 ? -3.684 -7.739 -31.741 1.00 92.00 209 ALA A CA 1
ATOM 1546 C C . ALA A 1 209 ? -4.463 -8.110 -30.474 1.00 92.00 209 ALA A C 1
ATOM 1548 O O . ALA A 1 209 ? -5.694 -8.099 -30.486 1.00 92.00 209 ALA A O 1
ATOM 1549 N N . PHE A 1 210 ? -3.747 -8.420 -29.392 1.00 92.44 210 PHE A N 1
ATOM 1550 C CA . PHE A 1 210 ? -4.371 -8.693 -28.101 1.00 92.44 210 PHE A CA 1
ATOM 1551 C C . PHE A 1 210 ? -5.027 -7.435 -27.535 1.00 92.44 210 PHE A C 1
ATOM 1553 O O . PHE A 1 210 ? -4.457 -6.345 -27.623 1.00 92.44 210 PHE A O 1
ATOM 1560 N N . ASP A 1 211 ? -6.198 -7.600 -26.926 1.00 94.19 211 ASP A N 1
ATOM 1561 C CA . ASP A 1 211 ? -6.825 -6.546 -26.140 1.00 94.19 211 ASP A CA 1
ATOM 1562 C C . ASP A 1 211 ? -6.036 -6.333 -24.843 1.00 94.19 211 ASP A C 1
ATOM 1564 O O . ASP A 1 211 ? -5.630 -7.297 -24.174 1.00 94.19 211 ASP A O 1
ATOM 1568 N N . THR A 1 212 ? -5.794 -5.072 -24.491 1.00 95.25 212 THR A N 1
ATOM 1569 C CA . THR A 1 212 ? -4.988 -4.717 -23.322 1.00 95.25 212 THR A CA 1
ATOM 1570 C C . THR A 1 212 ? -5.746 -3.795 -22.383 1.00 95.25 212 THR A C 1
ATOM 1572 O O . THR A 1 212 ? -6.433 -2.853 -22.780 1.00 95.25 212 THR A O 1
ATOM 1575 N N . LEU A 1 213 ? -5.639 -4.093 -21.089 1.00 95.94 213 LEU A N 1
ATOM 1576 C CA . LEU A 1 213 ? -6.224 -3.301 -20.019 1.00 95.94 213 LEU A CA 1
ATOM 1577 C C . LEU A 1 213 ? -5.100 -2.729 -19.162 1.00 95.94 213 LEU A C 1
ATOM 1579 O O . LEU A 1 213 ? -4.375 -3.459 -18.486 1.00 95.94 213 LEU A O 1
ATOM 1583 N N . THR A 1 214 ? -4.982 -1.406 -19.150 1.00 97.12 214 THR A N 1
ATOM 1584 C CA . THR A 1 214 ? -3.944 -0.714 -18.384 1.00 97.12 214 THR A CA 1
ATOM 1585 C C . THR A 1 214 ? -4.473 -0.277 -17.023 1.00 97.12 214 THR A C 1
ATOM 1587 O O . THR A 1 214 ? -5.325 0.612 -16.916 1.00 97.12 214 THR A O 1
ATOM 1590 N N . LEU A 1 215 ? -3.936 -0.860 -15.951 1.00 97.12 215 LEU A N 1
ATOM 1591 C CA . LEU A 1 215 ? -4.219 -0.407 -14.594 1.00 97.12 215 LEU A CA 1
ATOM 1592 C C . LEU A 1 215 ? -3.282 0.740 -14.227 1.00 97.12 215 LEU A C 1
ATOM 1594 O O . LEU A 1 215 ? -2.094 0.546 -13.971 1.00 97.12 215 LEU A O 1
ATOM 1598 N N . THR A 1 216 ? -3.833 1.950 -14.189 1.00 97.31 216 THR A N 1
ATOM 1599 C CA . THR A 1 216 ? -3.054 3.155 -13.888 1.00 97.31 216 THR A CA 1
ATOM 1600 C C . THR A 1 216 ? -2.836 3.337 -12.386 1.00 97.31 216 THR A C 1
ATOM 1602 O O . THR A 1 216 ? -3.690 3.007 -11.552 1.00 97.31 216 THR A O 1
ATOM 1605 N N . ARG A 1 217 ? -1.714 3.961 -12.017 1.00 95.75 217 ARG A N 1
ATOM 1606 C CA . ARG A 1 217 ? -1.408 4.300 -10.620 1.00 95.75 217 ARG A CA 1
ATOM 1607 C C . ARG A 1 217 ? -2.526 5.057 -9.879 1.00 95.75 217 ARG A C 1
ATOM 1609 O O . ARG A 1 217 ? -2.799 4.689 -8.734 1.00 95.75 217 ARG A O 1
ATOM 1616 N N . PRO A 1 218 ? -3.183 6.098 -10.438 1.00 97.25 218 PRO A N 1
ATOM 1617 C CA . PRO A 1 218 ? -4.257 6.799 -9.730 1.00 97.25 218 PRO A CA 1
ATOM 1618 C C . PRO A 1 218 ? -5.455 5.897 -9.424 1.00 97.25 218 PRO A C 1
ATOM 1620 O O . PRO A 1 218 ? -6.017 5.994 -8.333 1.00 97.25 218 PRO A O 1
ATOM 1623 N N . MET A 1 219 ? -5.806 4.985 -10.340 1.00 97.06 219 MET A N 1
ATOM 1624 C CA . MET A 1 219 ? -6.862 3.996 -10.106 1.00 97.06 219 MET A CA 1
ATOM 1625 C C . MET A 1 219 ? -6.492 3.101 -8.924 1.00 97.06 219 MET A C 1
ATOM 1627 O O . MET A 1 219 ? -7.258 3.011 -7.963 1.00 97.06 219 MET A O 1
ATOM 1631 N N . ALA A 1 220 ? -5.282 2.539 -8.935 1.00 96.94 220 ALA A N 1
ATOM 1632 C CA . ALA A 1 220 ? -4.807 1.687 -7.853 1.00 96.94 220 ALA A CA 1
ATOM 1633 C C . ALA A 1 220 ? -4.745 2.404 -6.499 1.00 96.94 220 ALA A C 1
ATOM 1635 O O . ALA A 1 220 ? -5.261 1.907 -5.495 1.00 96.94 220 ALA A O 1
ATOM 1636 N N . GLY A 1 221 ? -4.188 3.615 -6.481 1.00 96.44 221 GLY A N 1
ATOM 1637 C CA . GLY A 1 221 ? -4.128 4.447 -5.283 1.00 96.44 221 GLY A CA 1
ATOM 1638 C C . GLY A 1 221 ? -5.508 4.776 -4.725 1.00 96.44 221 GLY A C 1
ATOM 1639 O O . GLY A 1 221 ? -5.722 4.674 -3.518 1.00 96.44 221 GLY A O 1
ATOM 1640 N N . SER A 1 222 ? -6.461 5.118 -5.597 1.00 97.38 222 SER A N 1
ATOM 1641 C CA . SER A 1 222 ? -7.834 5.422 -5.187 1.00 97.38 222 SER A CA 1
ATOM 1642 C C . SER A 1 222 ? -8.547 4.206 -4.593 1.00 97.38 222 SER A C 1
ATOM 1644 O O . SER A 1 222 ? -9.201 4.342 -3.562 1.00 97.38 222 SER A O 1
ATOM 1646 N N . ALA A 1 223 ? -8.356 3.013 -5.165 1.00 97.25 223 ALA A N 1
ATOM 1647 C CA . ALA A 1 223 ? -8.939 1.776 -4.655 1.00 97.25 223 ALA A CA 1
ATOM 1648 C C . ALA A 1 223 ? -8.376 1.411 -3.272 1.00 97.25 223 ALA A C 1
ATOM 1650 O O . ALA A 1 223 ? -9.137 1.134 -2.342 1.00 97.25 223 ALA A O 1
ATOM 1651 N N . ILE A 1 224 ? -7.050 1.484 -3.101 1.00 97.19 224 ILE A N 1
ATOM 1652 C CA . ILE A 1 224 ? -6.383 1.219 -1.816 1.00 97.19 224 ILE A CA 1
ATOM 1653 C C . ILE A 1 224 ? -6.830 2.233 -0.755 1.00 97.19 224 ILE A C 1
ATOM 1655 O O . ILE A 1 224 ? -7.141 1.855 0.381 1.00 97.19 224 ILE A O 1
ATOM 1659 N N . ALA A 1 225 ? -6.900 3.517 -1.115 1.00 97.81 225 ALA A N 1
ATOM 1660 C CA . ALA A 1 225 ? -7.368 4.566 -0.217 1.00 97.81 225 ALA A CA 1
ATOM 1661 C C . ALA A 1 225 ? -8.838 4.359 0.175 1.00 97.81 225 ALA A C 1
ATOM 1663 O O . ALA A 1 225 ? -9.160 4.410 1.362 1.00 97.81 225 ALA A O 1
ATOM 1664 N N . ALA A 1 226 ? -9.715 4.064 -0.790 1.00 98.31 226 ALA A N 1
ATOM 1665 C CA . ALA A 1 226 ? -11.132 3.811 -0.549 1.00 98.31 226 ALA A CA 1
ATOM 1666 C C . ALA A 1 226 ? -11.343 2.612 0.383 1.00 98.31 226 ALA A C 1
ATOM 1668 O O . ALA A 1 226 ? -12.083 2.723 1.361 1.00 98.31 226 ALA A O 1
ATOM 1669 N N . LEU A 1 227 ? -10.638 1.501 0.144 1.00 96.69 227 LEU A N 1
ATOM 1670 C CA . LEU A 1 227 ? -10.683 0.323 1.012 1.00 96.69 227 LEU A CA 1
ATOM 1671 C C . LEU A 1 227 ? -10.217 0.657 2.436 1.00 96.69 227 LEU A C 1
ATOM 1673 O O . LEU A 1 227 ? -10.870 0.288 3.412 1.00 96.69 227 LEU A O 1
ATOM 1677 N N . THR A 1 228 ? -9.115 1.397 2.564 1.00 97.88 228 THR A N 1
ATOM 1678 C CA . THR A 1 228 ? -8.572 1.801 3.869 1.00 97.88 228 THR A CA 1
ATOM 1679 C C . THR A 1 228 ? -9.560 2.688 4.628 1.00 97.88 228 THR A C 1
ATOM 1681 O O . THR A 1 228 ? -9.852 2.426 5.796 1.00 97.88 228 THR A O 1
ATOM 1684 N N . ILE A 1 229 ? -10.115 3.708 3.964 1.00 98.19 229 ILE A N 1
ATOM 1685 C CA . ILE A 1 229 ? -11.112 4.621 4.540 1.00 98.19 229 ILE A CA 1
ATOM 1686 C C . ILE A 1 229 ? -12.367 3.852 4.946 1.00 98.19 229 ILE A C 1
ATOM 1688 O O . ILE A 1 229 ? -12.891 4.088 6.030 1.00 98.19 229 ILE A O 1
ATOM 1692 N N . MET A 1 230 ? -12.829 2.914 4.119 1.00 97.94 230 MET A N 1
ATOM 1693 C CA . MET A 1 230 ? -13.993 2.087 4.423 1.00 97.94 230 MET A CA 1
ATOM 1694 C C . MET A 1 230 ? -13.770 1.267 5.699 1.00 97.94 230 MET A C 1
ATOM 1696 O O . MET A 1 230 ? -14.585 1.333 6.618 1.00 97.94 230 MET A O 1
ATOM 1700 N N . VAL A 1 231 ? -12.654 0.539 5.799 1.00 96.00 231 VAL A N 1
ATOM 1701 C CA . VAL A 1 231 ? -12.366 -0.313 6.965 1.00 96.00 231 VAL A CA 1
ATOM 1702 C C . VAL A 1 231 ? -12.181 0.516 8.239 1.00 96.00 231 VAL A C 1
ATOM 1704 O O . VAL A 1 231 ? -12.771 0.200 9.275 1.00 96.00 231 VAL A O 1
ATOM 1707 N N . VAL A 1 232 ? -11.398 1.597 8.176 1.00 96.25 232 VAL A N 1
ATOM 1708 C CA . VAL A 1 232 ? -11.176 2.480 9.333 1.00 96.25 232 VAL A CA 1
ATOM 1709 C C . VAL A 1 232 ? -12.467 3.204 9.716 1.00 96.25 232 VAL A C 1
ATOM 1711 O O . VAL A 1 232 ? -12.788 3.290 10.898 1.00 96.25 232 VAL A O 1
ATOM 1714 N N . GLY A 1 233 ? -13.243 3.674 8.739 1.00 96.25 233 GLY A N 1
ATOM 1715 C CA . GLY A 1 233 ? -14.520 4.351 8.956 1.00 96.25 233 GLY A CA 1
ATOM 1716 C C . GLY A 1 233 ? -15.540 3.459 9.659 1.00 96.25 233 GLY A C 1
ATOM 1717 O O . GLY A 1 233 ? -16.170 3.898 10.620 1.00 96.25 233 GLY A O 1
ATOM 1718 N N . VAL A 1 234 ? -15.642 2.186 9.260 1.00 95.25 234 VAL A N 1
ATOM 1719 C CA . VAL A 1 234 ? -16.484 1.192 9.949 1.00 95.25 234 VAL A CA 1
ATOM 1720 C C . VAL A 1 234 ? -16.016 0.977 11.393 1.00 95.25 234 VAL A C 1
ATOM 1722 O O . VAL A 1 234 ? -16.849 0.916 12.298 1.00 95.25 234 VAL A O 1
ATOM 1725 N N . ALA A 1 235 ? -14.703 0.918 11.642 1.00 92.12 235 ALA A N 1
ATOM 1726 C CA . ALA A 1 235 ? -14.157 0.794 12.996 1.00 92.12 235 ALA A CA 1
ATOM 1727 C C . ALA A 1 235 ? -14.457 2.017 13.878 1.00 92.12 235 ALA A C 1
ATOM 1729 O O . ALA A 1 235 ? -14.892 1.852 15.019 1.00 92.12 235 ALA A O 1
ATOM 1730 N N . VAL A 1 236 ? -14.292 3.230 13.344 1.00 93.12 236 VAL A N 1
ATOM 1731 C CA . VAL A 1 236 ? -14.626 4.482 14.043 1.00 93.12 236 VAL A CA 1
ATOM 1732 C C . VAL A 1 236 ? -16.119 4.553 14.347 1.00 93.12 236 VAL A C 1
ATOM 1734 O O . VAL A 1 236 ? -16.501 4.862 15.473 1.00 93.12 236 VAL A O 1
ATOM 1737 N N . TRP A 1 237 ? -16.967 4.226 13.371 1.00 93.69 237 TRP A N 1
ATOM 1738 C CA . TRP A 1 237 ? -18.416 4.203 13.557 1.00 93.69 237 TRP A CA 1
ATOM 1739 C C . TRP A 1 237 ? -18.832 3.210 14.648 1.00 93.69 237 TRP A C 1
ATOM 1741 O O . TRP A 1 237 ? -19.625 3.548 15.527 1.00 93.69 237 TRP A O 1
ATOM 1751 N N . ALA A 1 238 ? -18.246 2.010 14.647 1.00 90.50 238 ALA A N 1
ATOM 1752 C CA . ALA A 1 238 ? -18.494 1.011 15.680 1.00 90.50 238 ALA A CA 1
ATOM 1753 C C . ALA A 1 238 ? -18.007 1.462 17.069 1.00 90.50 238 ALA A C 1
ATOM 1755 O O . ALA A 1 238 ? -18.651 1.144 18.066 1.00 90.50 238 ALA A O 1
ATOM 1756 N N . ALA A 1 239 ? -16.891 2.192 17.157 1.00 87.69 239 ALA A N 1
ATOM 1757 C CA . ALA A 1 239 ? -16.416 2.773 18.414 1.00 87.69 239 ALA A CA 1
ATOM 1758 C C . ALA A 1 239 ? -17.355 3.875 18.923 1.00 87.69 239 ALA A C 1
ATOM 1760 O O . ALA A 1 239 ? -17.651 3.919 20.112 1.00 87.69 239 ALA A O 1
ATOM 1761 N N . HIS A 1 240 ? -17.866 4.718 18.022 1.00 89.69 240 HIS A N 1
ATOM 1762 C CA . HIS A 1 240 ? -18.802 5.778 18.379 1.00 89.69 240 HIS A CA 1
ATOM 1763 C C . HIS A 1 240 ? -20.103 5.223 18.958 1.00 89.69 240 HIS A C 1
ATOM 1765 O O . HIS A 1 240 ? -20.504 5.646 20.034 1.00 89.69 240 HIS A O 1
ATOM 1771 N N . ARG A 1 241 ? -20.694 4.213 18.305 1.00 89.94 241 ARG A N 1
ATOM 1772 C CA . ARG A 1 241 ? -21.943 3.583 18.762 1.00 89.94 241 ARG A CA 1
ATOM 1773 C C . ARG A 1 241 ? -21.864 3.030 20.184 1.00 89.94 241 ARG A C 1
ATOM 1775 O O . ARG A 1 241 ? -22.831 3.128 20.914 1.00 89.94 241 ARG A O 1
ATOM 1782 N N . ARG A 1 242 ? -20.712 2.486 20.583 1.00 83.56 242 ARG A N 1
ATOM 1783 C CA . ARG A 1 242 ? -20.508 1.939 21.936 1.00 83.56 242 ARG A CA 1
ATOM 1784 C C . ARG A 1 242 ? -20.368 3.007 23.014 1.00 83.56 242 ARG A C 1
ATOM 1786 O O . ARG A 1 242 ? -20.440 2.663 24.181 1.00 83.56 242 ARG A O 1
ATOM 1793 N N . ALA A 1 243 ? -20.061 4.247 22.639 1.00 81.62 243 ALA A N 1
ATOM 1794 C CA . ALA A 1 243 ? -19.958 5.349 23.590 1.00 81.62 243 ALA A CA 1
ATOM 1795 C C . ALA A 1 243 ? -21.333 5.942 23.936 1.00 81.62 243 ALA A C 1
ATOM 1797 O O . ALA A 1 243 ? -21.448 6.625 24.949 1.00 81.62 243 ALA A O 1
ATOM 1798 N N . ASP A 1 244 ? -22.337 5.697 23.089 1.00 83.38 244 ASP A N 1
ATOM 1799 C CA . ASP A 1 244 ? -23.711 6.162 23.288 1.00 83.38 244 ASP A CA 1
ATOM 1800 C C . ASP A 1 244 ? -24.560 5.171 24.114 1.00 83.38 244 ASP A C 1
ATOM 1802 O O . ASP A 1 244 ? -25.600 5.566 24.642 1.00 83.38 244 ASP A O 1
ATOM 1806 N N . ASP A 1 245 ? -24.122 3.908 24.215 1.00 75.31 245 ASP A N 1
ATOM 1807 C CA . ASP A 1 245 ? -24.746 2.826 24.997 1.00 75.31 245 ASP A CA 1
ATOM 1808 C C . ASP A 1 245 ? -24.244 2.806 26.457 1.00 75.31 245 ASP A C 1
ATOM 1810 O O . ASP A 1 245 ? -25.081 2.602 27.370 1.00 75.31 245 ASP A O 1
#